Protein AF-A0A0D8Y4H5-F1 (afdb_monomer_lite)

InterPro domains:
  IPR002110 Ankyrin repeat [PF12796] (68-155)
  IPR002110 Ankyrin repeat [PS50088] (91-123)
  IPR002110 Ankyrin repeat [PS50088] (124-156)
  IPR002110 Ankyrin repeat [SM00248] (19-50)
  IPR002110 Ankyrin repeat [SM00248] (91-120)
  IPR002110 Ankyrin repeat [SM00248] (124-153)
  IPR036770 Ankyrin repeat-containing domain superfamily [G3DSA:1.25.40.20] (1-187)
  IPR036770 Ankyrin repeat-containing domain superfamily [SSF48403] (2-185)

Radius of gyration: 18.76 Å; chains: 1; bounding box: 52×40×57 Å

Structure (mmCIF, N/CA/C/O backbone):
data_AF-A0A0D8Y4H5-F1
#
_entry.id   AF-A0A0D8Y4H5-F1
#
loop_
_atom_site.group_PDB
_atom_site.id
_atom_site.type_symbol
_atom_site.label_atom_id
_atom_site.label_alt_id
_atom_site.label_comp_id
_atom_site.label_asym_id
_atom_site.label_entity_id
_atom_site.label_seq_id
_atom_site.pdbx_PDB_ins_code
_atom_site.Cartn_x
_atom_site.Cartn_y
_atom_site.Cartn_z
_atom_site.occupancy
_atom_site.B_iso_or_equiv
_atom_site.auth_seq_id
_atom_site.auth_comp_id
_atom_site.auth_asym_id
_atom_site.auth_atom_id
_atom_site.pdbx_PDB_model_num
ATOM 1 N N . MET A 1 1 ? -9.777 21.792 13.303 1.00 69.50 1 MET A N 1
ATOM 2 C CA . MET A 1 1 ? -11.097 21.178 13.030 1.00 69.50 1 MET A CA 1
ATOM 3 C C . MET A 1 1 ? -11.065 19.655 13.179 1.00 69.50 1 MET A C 1
ATOM 5 O O . MET A 1 1 ? -11.769 19.157 14.041 1.00 69.50 1 MET A O 1
ATOM 9 N N . LEU A 1 2 ? -10.203 18.920 12.460 1.00 69.69 2 LEU A N 1
ATOM 10 C CA . LEU A 1 2 ? -10.127 17.446 12.547 1.00 69.69 2 LEU A CA 1
ATOM 11 C C . LEU A 1 2 ? -9.892 16.907 13.976 1.00 69.69 2 LEU A C 1
ATOM 13 O O . LEU A 1 2 ? -10.641 16.055 14.435 1.00 69.69 2 LEU A O 1
ATOM 17 N N . LYS A 1 3 ? -8.933 17.475 14.727 1.00 71.12 3 LYS A N 1
ATOM 18 C CA . LYS A 1 3 ? -8.697 17.126 16.148 1.00 71.12 3 LYS A CA 1
ATOM 19 C C . LYS A 1 3 ? -9.937 17.322 17.037 1.00 71.12 3 LYS A C 1
ATOM 21 O O . LYS A 1 3 ? -10.149 16.545 17.956 1.00 71.12 3 LYS A O 1
ATOM 26 N N . LEU A 1 4 ? -10.753 18.346 16.764 1.00 70.31 4 LEU A N 1
ATOM 27 C CA . LEU A 1 4 ? -11.983 18.607 17.523 1.00 70.31 4 LEU A CA 1
ATOM 28 C C . LEU A 1 4 ? -13.043 17.540 17.232 1.00 70.31 4 LEU A C 1
ATOM 30 O O . LEU A 1 4 ? -13.628 17.017 18.170 1.00 70.31 4 LEU A O 1
ATOM 34 N N . LEU A 1 5 ? -13.230 17.163 15.962 1.00 71.75 5 LEU A N 1
ATOM 35 C CA . LEU A 1 5 ? -14.184 16.116 15.570 1.00 71.75 5 LEU A CA 1
ATOM 36 C C . LEU A 1 5 ? -13.845 14.759 16.206 1.00 71.75 5 LEU A C 1
ATOM 38 O O . LEU A 1 5 ? -14.739 14.052 16.668 1.00 71.75 5 LEU A O 1
ATOM 42 N N . ILE A 1 6 ? -12.550 14.435 16.286 1.00 70.12 6 ILE A N 1
ATOM 43 C CA . ILE A 1 6 ? -12.051 13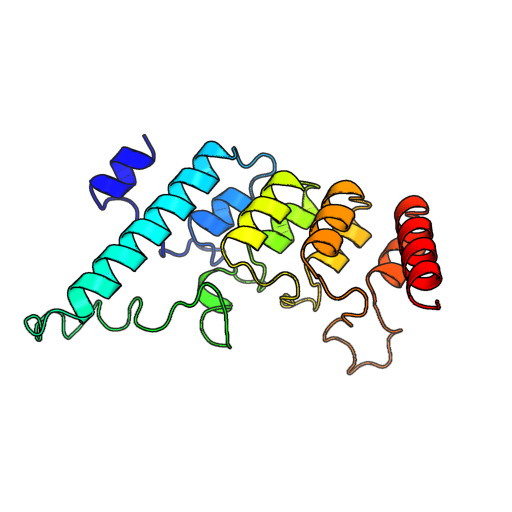.228 16.959 1.00 70.12 6 ILE A CA 1
ATOM 44 C C . ILE A 1 6 ? -12.304 13.310 18.471 1.00 70.12 6 ILE A C 1
ATOM 46 O O . ILE A 1 6 ? -12.871 12.389 19.053 1.00 70.12 6 ILE A O 1
ATOM 50 N N . ASN A 1 7 ? -11.939 14.428 19.108 1.00 70.50 7 ASN A N 1
ATOM 51 C CA . ASN A 1 7 ? -12.080 14.601 20.558 1.00 70.50 7 ASN A CA 1
ATOM 52 C C . ASN A 1 7 ? -13.542 14.621 21.027 1.00 70.50 7 ASN A C 1
ATOM 54 O O . ASN A 1 7 ? -13.838 14.159 22.126 1.00 70.50 7 ASN A O 1
ATOM 58 N N . CYS A 1 8 ? -14.455 15.138 20.204 1.00 70.44 8 CYS A N 1
ATOM 59 C CA . CYS A 1 8 ? -15.889 15.156 20.491 1.00 70.44 8 CYS A CA 1
ATOM 60 C C . CYS A 1 8 ? -16.587 13.822 20.167 1.00 70.44 8 CYS A C 1
ATOM 62 O O . CYS A 1 8 ? -17.795 13.722 20.363 1.00 70.44 8 CYS A O 1
ATOM 64 N N . GLY A 1 9 ? -15.863 12.815 19.656 1.00 65.00 9 GLY A N 1
ATOM 65 C CA . GLY A 1 9 ? -16.427 11.515 19.273 1.00 65.00 9 GLY A CA 1
ATOM 66 C C . GLY A 1 9 ? -17.377 11.572 18.072 1.00 65.00 9 GLY A C 1
ATOM 67 O O . GLY A 1 9 ? -18.132 10.633 17.851 1.00 65.00 9 GLY A O 1
ATOM 68 N N . GLN A 1 10 ? -17.357 12.671 17.312 1.00 68.50 10 GLN A N 1
ATOM 69 C CA . GLN A 1 10 ? -18.221 12.891 16.148 1.00 68.50 10 GLN A CA 1
ATOM 70 C C . GLN A 1 10 ? -17.660 12.273 14.863 1.00 68.50 10 GLN A C 1
ATOM 72 O O . GLN A 1 10 ? -18.372 12.190 13.869 1.00 68.50 10 GLN A O 1
ATOM 77 N N . LEU A 1 11 ? -16.388 11.868 14.874 1.00 68.19 11 LEU A N 1
ATOM 78 C CA . LEU A 1 11 ? -15.751 11.145 13.782 1.00 68.19 11 LEU A CA 1
ATOM 79 C C . LEU A 1 11 ? -15.353 9.751 14.263 1.00 68.19 11 LEU A C 1
ATOM 81 O O . LEU A 1 11 ? -14.425 9.614 15.065 1.00 68.19 11 LEU A O 1
ATOM 85 N N . ASP A 1 12 ? -16.018 8.724 13.741 1.00 71.31 12 ASP A N 1
ATOM 86 C CA . ASP A 1 12 ? -15.561 7.352 13.910 1.00 71.31 12 ASP A CA 1
ATOM 87 C C . ASP A 1 12 ? -14.401 7.080 12.938 1.00 71.31 12 ASP A C 1
ATOM 89 O O . ASP A 1 12 ? -14.559 7.031 11.718 1.00 71.31 12 ASP A O 1
ATOM 93 N N . LEU A 1 13 ? -13.201 6.907 13.500 1.00 71.25 13 LEU A N 1
ATOM 94 C CA . LEU A 1 13 ? -11.965 6.645 12.754 1.00 71.25 13 LEU A CA 1
ATOM 95 C C . LEU A 1 13 ? -11.978 5.306 12.002 1.00 71.25 13 LEU A C 1
ATOM 97 O O . LEU A 1 13 ? -11.088 5.059 11.185 1.00 71.25 13 LEU A O 1
ATOM 101 N N . PHE A 1 14 ? -12.966 4.453 12.272 1.00 72.88 14 PHE A N 1
ATOM 102 C CA . PHE A 1 14 ? -13.120 3.135 11.673 1.00 72.88 14 PHE A CA 1
ATOM 103 C C . PHE A 1 14 ? -14.423 2.983 10.894 1.00 72.88 14 PHE A C 1
ATOM 105 O O . PHE A 1 14 ? -14.669 1.893 10.376 1.00 72.88 14 PHE A O 1
ATOM 112 N N . GLU A 1 15 ? -15.218 4.040 10.738 1.00 74.38 15 GLU A N 1
ATOM 113 C CA . GLU A 1 15 ? -16.367 4.011 9.837 1.00 74.38 15 GLU A CA 1
ATOM 114 C C . GLU A 1 15 ? -15.905 3.788 8.390 1.00 74.38 15 GLU A C 1
ATOM 116 O O . GLU A 1 15 ? -14.769 4.097 8.016 1.00 74.38 15 GLU A O 1
ATOM 121 N N . ARG A 1 16 ? -16.764 3.180 7.572 1.00 76.81 16 ARG A N 1
ATOM 122 C CA . ARG A 1 16 ? -16.503 2.922 6.154 1.00 76.81 16 ARG A CA 1
ATOM 123 C C . ARG A 1 16 ? -17.482 3.727 5.324 1.00 76.81 16 ARG A C 1
ATOM 125 O O . ARG A 1 16 ? -18.688 3.620 5.516 1.00 76.81 16 ARG A O 1
ATOM 132 N N . ASN A 1 17 ? -16.967 4.501 4.375 1.00 81.44 17 ASN A N 1
ATOM 133 C CA . ASN A 1 17 ? -17.819 5.115 3.361 1.00 81.44 17 ASN A CA 1
ATOM 134 C C . ASN A 1 17 ? -18.307 4.063 2.336 1.00 81.44 17 ASN A C 1
ATOM 136 O O . ASN A 1 17 ? -17.941 2.888 2.400 1.00 81.44 17 ASN A O 1
ATOM 140 N N . ALA A 1 18 ? -19.087 4.492 1.339 1.00 84.88 18 ALA A N 1
ATOM 141 C CA . ALA A 1 18 ? -19.629 3.608 0.299 1.00 84.88 18 ALA A CA 1
ATOM 142 C C . ALA A 1 18 ? -18.566 2.848 -0.525 1.00 84.88 18 ALA A C 1
ATOM 144 O O . ALA A 1 18 ? -18.879 1.821 -1.117 1.00 84.88 18 ALA A O 1
ATOM 145 N N . SER A 1 19 ? -17.314 3.322 -0.565 1.00 79.69 19 SER A N 1
ATOM 146 C CA . SER A 1 19 ? -16.200 2.633 -1.231 1.00 79.69 19 SER A CA 1
ATOM 147 C C . SER A 1 19 ? -15.386 1.739 -0.289 1.00 79.69 19 SER A C 1
ATOM 149 O O . SER A 1 19 ? -14.334 1.229 -0.684 1.00 79.69 19 SER A O 1
ATOM 151 N N . GLY A 1 20 ? -15.853 1.530 0.944 1.00 78.50 20 GLY A N 1
ATOM 152 C CA . GLY A 1 20 ? -15.173 0.716 1.946 1.00 78.50 20 GLY A CA 1
ATOM 153 C C . GLY A 1 20 ? -13.963 1.412 2.566 1.00 78.50 20 GLY A C 1
ATOM 154 O O . GLY A 1 20 ? -13.092 0.743 3.098 1.00 78.50 20 GLY A O 1
ATOM 155 N N . GLN A 1 21 ? -13.855 2.738 2.495 1.00 80.00 21 GLN A N 1
ATOM 156 C CA . GLN A 1 21 ? -12.675 3.456 2.985 1.00 80.00 21 GLN A CA 1
ATOM 157 C C . GLN A 1 21 ? -12.876 3.914 4.420 1.00 80.00 21 GLN A C 1
ATOM 159 O O . GLN A 1 21 ? -13.882 4.554 4.728 1.00 80.00 21 GLN A O 1
ATOM 164 N N . SER A 1 22 ? -11.886 3.645 5.273 1.00 81.44 22 SER A N 1
ATOM 165 C CA . SER A 1 22 ? -11.741 4.366 6.537 1.00 81.44 22 SER A CA 1
ATOM 166 C C . SER A 1 22 ? -11.364 5.831 6.281 1.00 81.44 22 SER A C 1
ATOM 168 O O . SER A 1 22 ? -10.799 6.134 5.223 1.00 81.44 22 SER A O 1
ATOM 170 N N . PRO A 1 23 ? -11.588 6.751 7.237 1.00 81.81 23 PRO A N 1
ATOM 171 C CA . PRO A 1 23 ? -11.097 8.126 7.144 1.00 81.81 23 PRO A CA 1
ATOM 172 C C . PRO A 1 23 ? -9.603 8.223 6.800 1.00 81.81 23 PRO A C 1
ATOM 174 O O . PRO A 1 23 ? -9.203 9.106 6.043 1.00 81.81 23 PRO A O 1
ATOM 177 N N . LEU A 1 24 ? -8.781 7.290 7.298 1.00 83.00 24 LEU A N 1
ATOM 178 C CA . LEU A 1 24 ? -7.349 7.236 6.998 1.00 83.00 24 LEU A CA 1
ATOM 179 C C . LEU A 1 24 ? -7.074 6.843 5.538 1.00 83.00 24 LEU A C 1
ATOM 181 O O . LEU A 1 24 ? -6.294 7.513 4.863 1.00 83.00 24 LEU A O 1
ATOM 185 N N . VAL A 1 25 ? -7.730 5.792 5.034 1.00 82.25 25 VAL A N 1
ATOM 186 C CA . VAL A 1 25 ? -7.585 5.350 3.633 1.00 82.25 25 VAL A CA 1
ATOM 187 C C . VAL A 1 25 ? -8.126 6.406 2.676 1.00 82.25 25 VAL A C 1
ATOM 189 O O . VAL A 1 25 ? -7.507 6.699 1.656 1.00 82.25 25 VAL A O 1
ATOM 192 N N . PHE A 1 26 ? -9.252 7.026 3.026 1.00 84.38 26 PHE A N 1
ATOM 193 C CA . PHE A 1 26 ? -9.823 8.126 2.263 1.00 84.38 26 PHE A CA 1
ATOM 194 C C . PHE A 1 26 ? -8.842 9.298 2.164 1.00 84.38 26 PHE A C 1
ATOM 196 O O . PHE A 1 26 ? -8.618 9.800 1.064 1.00 84.38 26 PHE A O 1
ATOM 203 N N . ALA A 1 27 ? -8.212 9.689 3.279 1.00 84.31 27 ALA A N 1
ATOM 204 C CA . ALA A 1 27 ? -7.200 10.741 3.288 1.00 84.31 27 ALA A CA 1
ATOM 205 C C . ALA A 1 27 ? -5.993 10.378 2.410 1.00 84.31 27 ALA A C 1
ATOM 207 O O . ALA A 1 27 ? -5.583 11.196 1.590 1.00 84.31 27 ALA A O 1
ATOM 208 N N . ALA A 1 28 ? -5.470 9.151 2.522 1.00 82.69 28 ALA A N 1
ATOM 209 C CA . ALA A 1 28 ? -4.342 8.681 1.714 1.00 82.69 28 ALA A CA 1
ATOM 210 C C . ALA A 1 28 ? -4.658 8.616 0.208 1.00 82.69 28 ALA A C 1
ATOM 212 O O . ALA A 1 28 ? -3.765 8.806 -0.612 1.00 82.69 28 ALA A O 1
ATOM 213 N N . ARG A 1 29 ? -5.922 8.374 -0.166 1.00 82.25 29 ARG A N 1
ATOM 214 C CA . ARG A 1 29 ? -6.368 8.329 -1.565 1.00 82.25 29 ARG A CA 1
ATOM 215 C C . ARG A 1 29 ? -6.460 9.702 -2.231 1.00 82.25 29 ARG A C 1
ATOM 217 O O . ARG A 1 29 ? -6.480 9.775 -3.460 1.00 82.25 29 ARG A O 1
ATOM 224 N N . MET A 1 30 ? -6.601 10.786 -1.477 1.00 80.31 30 MET A N 1
ATOM 225 C CA . MET A 1 30 ? -6.665 12.115 -2.085 1.00 80.31 30 MET A CA 1
ATOM 226 C C . MET A 1 30 ? -5.305 12.448 -2.703 1.00 80.31 30 MET A C 1
ATOM 228 O O . MET A 1 30 ? -4.291 12.216 -2.071 1.00 80.31 30 MET A O 1
ATOM 232 N N . SER A 1 31 ? -5.261 12.991 -3.925 1.00 64.31 31 SER A N 1
ATOM 233 C CA . SER A 1 31 ? -4.007 13.222 -4.676 1.00 64.31 31 SER A CA 1
ATOM 234 C C . SER A 1 31 ? -2.967 14.090 -3.943 1.00 64.31 31 SER A C 1
ATOM 236 O O . SER A 1 31 ? -1.792 14.070 -4.296 1.00 64.31 31 SER A O 1
ATOM 238 N N . HIS A 1 32 ? -3.390 14.850 -2.928 1.00 63.47 32 HIS A N 1
ATOM 239 C CA . HIS A 1 32 ? -2.527 15.638 -2.051 1.00 63.47 32 HIS A CA 1
ATOM 240 C C . HIS A 1 32 ? -2.914 15.403 -0.586 1.00 63.47 32 HIS A C 1
ATOM 242 O O . HIS A 1 32 ? -3.559 16.263 0.025 1.00 63.47 32 HIS A O 1
ATOM 248 N N . PRO A 1 33 ? -2.576 14.248 0.012 1.00 62.19 33 PRO A N 1
ATOM 249 C CA . PRO A 1 33 ? -2.804 14.045 1.429 1.00 62.19 33 PRO A CA 1
ATOM 250 C C . PRO A 1 33 ? -1.860 14.989 2.166 1.00 62.19 33 PRO A C 1
ATOM 252 O O . PRO A 1 33 ? -0.646 14.791 2.166 1.00 62.19 33 PRO A O 1
ATOM 255 N N . GLY A 1 34 ? -2.394 16.035 2.791 1.00 68.38 34 GLY A N 1
ATOM 256 C CA . GLY A 1 34 ? -1.598 16.818 3.726 1.00 68.38 34 GLY A CA 1
ATOM 257 C C . GLY A 1 34 ? -1.080 15.880 4.815 1.00 68.38 34 GLY A C 1
ATOM 258 O O . GLY A 1 34 ? -1.881 15.251 5.513 1.00 68.38 34 GLY A O 1
ATOM 259 N N . LEU A 1 35 ? 0.246 15.787 4.972 1.00 71.06 35 LEU A N 1
ATOM 260 C CA . LEU A 1 35 ? 0.885 14.971 6.012 1.00 71.06 35 LEU A CA 1
ATOM 261 C C . LEU A 1 35 ? 0.317 15.298 7.404 1.00 71.06 35 LEU A C 1
ATOM 263 O O . LEU A 1 35 ? 0.207 14.424 8.259 1.00 71.06 35 LEU A O 1
ATOM 267 N N . GLU A 1 36 ? -0.120 16.539 7.621 1.00 76.12 36 GLU A N 1
ATOM 268 C CA . GLU A 1 36 ? -0.797 16.965 8.845 1.00 76.12 36 GLU A CA 1
ATOM 269 C C . GLU A 1 36 ? -2.116 16.209 9.089 1.00 76.12 36 GLU A C 1
ATOM 271 O O . GLU A 1 36 ? -2.336 15.689 10.180 1.00 76.12 36 GLU A O 1
ATOM 276 N N . CYS A 1 37 ? -2.985 16.071 8.083 1.00 77.75 37 CYS A N 1
ATOM 277 C CA . CYS A 1 37 ? -4.233 15.315 8.229 1.00 77.75 37 CYS A CA 1
ATOM 278 C C . CYS A 1 37 ? -3.959 13.832 8.497 1.00 77.75 37 CYS A C 1
ATOM 280 O O . CYS A 1 37 ? -4.561 13.246 9.397 1.00 77.75 37 CYS A O 1
ATOM 282 N N . VAL A 1 38 ? -3.024 13.247 7.748 1.00 79.69 38 VAL A N 1
ATOM 283 C CA . VAL A 1 38 ? -2.626 11.842 7.894 1.00 79.69 38 VAL A CA 1
ATOM 284 C C . VAL A 1 38 ? -2.039 11.577 9.281 1.00 79.69 38 VAL A C 1
ATOM 286 O O . VAL A 1 38 ? -2.473 10.653 9.965 1.00 79.69 38 VAL A O 1
ATOM 289 N N . SER A 1 39 ? -1.105 12.415 9.730 1.00 76.12 39 SER A N 1
ATOM 290 C CA . SER A 1 39 ? -0.446 12.261 11.031 1.00 76.12 39 SER A CA 1
ATOM 291 C C . SER A 1 39 ? -1.401 12.462 12.203 1.00 76.12 39 SER A C 1
ATOM 293 O O . SER A 1 39 ? -1.299 11.744 13.194 1.00 76.12 39 SER A O 1
ATOM 295 N N . ILE A 1 40 ? -2.379 13.369 12.094 1.00 79.06 40 ILE A N 1
ATOM 296 C CA . ILE A 1 40 ? -3.433 13.515 13.107 1.00 79.06 40 ILE A CA 1
ATOM 297 C C . ILE A 1 40 ? -4.267 12.235 13.209 1.00 79.06 40 ILE A C 1
ATOM 299 O O . ILE A 1 40 ? -4.560 11.796 14.322 1.00 79.06 40 ILE A O 1
ATOM 303 N N . LEU A 1 41 ? -4.649 11.637 12.076 1.00 77.38 41 LEU A N 1
ATOM 304 C CA . LEU A 1 41 ? -5.437 10.403 12.060 1.00 77.38 41 LEU A CA 1
ATOM 305 C C . LEU A 1 41 ? -4.640 9.234 12.645 1.00 77.38 41 LEU A C 1
ATOM 307 O O . LEU A 1 41 ? -5.149 8.549 13.528 1.00 77.38 41 LEU A O 1
ATOM 311 N N . VAL A 1 42 ? -3.382 9.059 12.233 1.00 76.88 42 VAL A N 1
ATOM 312 C CA . VAL A 1 42 ? -2.500 8.009 12.766 1.00 76.88 42 VAL A CA 1
ATOM 313 C C . VAL A 1 42 ? -2.247 8.198 14.264 1.00 76.88 42 VAL A C 1
ATOM 315 O O . VAL A 1 42 ? -2.482 7.272 15.035 1.00 76.88 42 VAL A O 1
ATOM 318 N N . ALA A 1 43 ? -1.890 9.405 14.712 1.00 76.88 43 ALA A N 1
ATOM 319 C CA . ALA A 1 43 ? -1.675 9.685 16.133 1.00 76.88 43 ALA A CA 1
ATOM 320 C C . ALA A 1 43 ? -2.939 9.447 16.976 1.00 76.88 43 ALA A C 1
ATOM 322 O O . ALA A 1 43 ? -2.858 8.975 18.110 1.00 76.88 43 ALA A O 1
ATOM 323 N N . SER A 1 44 ? -4.118 9.751 16.427 1.00 75.31 44 SER A N 1
ATOM 324 C CA . SER A 1 44 ? -5.393 9.500 17.106 1.00 75.31 44 SER A CA 1
ATOM 325 C C . SER A 1 44 ? -5.706 8.005 17.189 1.00 75.31 44 SER A C 1
ATOM 327 O O . SER A 1 44 ? -6.152 7.531 18.234 1.00 75.31 44 SER A O 1
ATOM 329 N N . ILE A 1 45 ? -5.422 7.248 16.124 1.00 74.06 45 ILE A N 1
ATOM 330 C CA . ILE A 1 45 ? -5.523 5.784 16.122 1.00 74.06 45 ILE A CA 1
ATOM 331 C C . ILE A 1 45 ? -4.584 5.197 17.188 1.00 74.06 45 ILE A C 1
ATOM 333 O O . ILE A 1 45 ? -5.027 4.395 18.011 1.00 74.06 45 ILE A O 1
ATOM 337 N N . ASP A 1 46 ? -3.331 5.650 17.257 1.00 72.00 46 ASP A N 1
ATOM 338 C CA . ASP A 1 46 ? -2.359 5.198 18.261 1.00 72.00 46 ASP A CA 1
ATOM 339 C C . ASP A 1 46 ? -2.751 5.564 19.697 1.00 72.00 46 ASP A C 1
ATOM 341 O O . ASP A 1 46 ? -2.593 4.750 20.612 1.00 72.00 46 ASP A O 1
ATOM 345 N N . ALA A 1 47 ? -3.331 6.746 19.918 1.00 73.88 47 ALA A N 1
ATOM 346 C CA . ALA A 1 47 ? -3.844 7.142 21.228 1.00 73.88 47 ALA A CA 1
ATOM 347 C C . ALA A 1 47 ? -4.993 6.229 21.693 1.00 73.88 47 ALA A C 1
ATOM 349 O O . ALA A 1 47 ? -5.017 5.800 22.851 1.00 73.88 47 ALA A O 1
ATOM 350 N N . ILE A 1 48 ? -5.915 5.875 20.787 1.00 67.69 48 ILE A N 1
ATOM 351 C CA . ILE A 1 48 ? -6.988 4.911 21.072 1.00 67.69 48 ILE A CA 1
ATOM 352 C C . ILE A 1 48 ? -6.398 3.529 21.380 1.00 67.69 48 ILE A C 1
ATOM 354 O O . ILE A 1 48 ? -6.866 2.874 22.314 1.00 67.69 48 ILE A O 1
ATOM 358 N N . ARG A 1 49 ? -5.359 3.096 20.648 1.00 65.69 49 ARG A N 1
ATOM 359 C CA . ARG A 1 49 ? -4.652 1.826 20.906 1.00 65.69 49 ARG A CA 1
ATOM 360 C C . ARG A 1 49 ? -4.044 1.801 22.305 1.00 65.69 49 ARG A C 1
ATOM 362 O O . ARG A 1 49 ? -4.292 0.854 23.050 1.00 65.69 49 ARG A O 1
ATOM 369 N N . LYS A 1 50 ? -3.287 2.841 22.675 1.00 63.56 50 LYS A N 1
ATOM 370 C CA . LYS A 1 50 ? -2.616 2.931 23.980 1.00 63.56 50 LYS A CA 1
ATOM 371 C C . LYS A 1 50 ? -3.625 2.882 25.125 1.00 63.56 50 LYS A C 1
ATOM 373 O O . LYS A 1 50 ? -3.518 2.010 25.980 1.00 63.56 50 LYS A O 1
ATOM 378 N N . ARG A 1 51 ? -4.663 3.726 25.067 1.00 64.50 51 ARG A N 1
ATOM 379 C CA . ARG A 1 51 ? -5.722 3.761 26.086 1.00 64.50 51 ARG A CA 1
ATOM 380 C C . ARG A 1 51 ? -6.398 2.400 26.263 1.00 64.50 51 ARG A C 1
ATOM 382 O O . ARG A 1 51 ? -6.630 1.976 27.384 1.00 64.50 51 ARG A O 1
ATOM 389 N N . ARG A 1 52 ? -6.703 1.698 25.167 1.00 58.88 52 ARG A N 1
ATOM 390 C CA . ARG A 1 52 ? -7.366 0.385 25.239 1.00 58.88 52 ARG A CA 1
ATOM 391 C C . ARG A 1 52 ? -6.461 -0.720 25.782 1.00 58.88 52 ARG A C 1
ATOM 393 O O . ARG A 1 52 ? -6.971 -1.603 26.463 1.00 58.88 52 ARG A O 1
ATOM 400 N N . ARG A 1 53 ? -5.154 -0.682 25.493 1.00 54.34 53 ARG A N 1
ATOM 401 C CA . ARG A 1 53 ? -4.174 -1.599 26.099 1.00 54.34 53 ARG A CA 1
ATOM 402 C C . ARG A 1 53 ? -4.134 -1.396 27.616 1.00 54.34 53 ARG A C 1
ATOM 404 O O . ARG A 1 53 ? -4.244 -2.382 28.339 1.00 54.34 53 ARG A O 1
ATOM 411 N N . ASP A 1 54 ? -4.066 -0.143 28.063 1.00 55.19 54 ASP A N 1
ATOM 412 C CA . ASP A 1 54 ? -4.070 0.219 29.486 1.00 55.19 54 ASP A CA 1
ATOM 413 C C . ASP A 1 54 ? -5.385 -0.221 30.169 1.00 55.19 54 ASP A C 1
ATOM 415 O O . ASP A 1 54 ? -5.348 -0.874 31.210 1.00 55.19 54 ASP A O 1
ATOM 419 N N . ASP A 1 55 ? -6.541 0.024 29.533 1.00 57.28 55 ASP A N 1
ATOM 420 C CA . ASP A 1 55 ? -7.860 -0.400 30.034 1.00 57.28 55 ASP A CA 1
ATOM 421 C C . ASP A 1 55 ? -7.979 -1.939 30.130 1.00 57.28 55 ASP A C 1
ATOM 423 O O . ASP A 1 55 ? -8.574 -2.447 31.078 1.00 57.28 55 ASP A O 1
ATOM 427 N N . SER A 1 56 ? -7.415 -2.693 29.172 1.00 53.91 56 SER A N 1
ATOM 428 C CA . SER A 1 56 ? -7.465 -4.170 29.151 1.00 53.91 56 SER A CA 1
ATOM 429 C C . SER A 1 56 ? -6.639 -4.839 30.249 1.00 53.91 56 SER A C 1
ATOM 431 O O . SER A 1 56 ? -6.918 -5.979 30.607 1.00 53.91 56 SER A O 1
ATOM 433 N N . LEU A 1 57 ? -5.641 -4.125 30.775 1.00 52.94 57 LEU A N 1
ATOM 434 C CA . LEU A 1 57 ? -4.821 -4.544 31.910 1.00 52.94 57 LEU A CA 1
ATOM 435 C C . LEU A 1 57 ? -5.473 -4.181 33.257 1.00 52.94 57 LEU A C 1
ATOM 437 O O . LEU A 1 57 ? -4.985 -4.609 34.299 1.00 52.94 57 LEU A O 1
ATOM 441 N N . SER A 1 58 ? -6.561 -3.399 33.253 1.00 49.34 58 SER A N 1
ATOM 442 C CA . SER A 1 58 ? -7.343 -3.073 34.447 1.00 49.34 58 SER A CA 1
ATOM 443 C C . SER A 1 58 ? -8.584 -3.977 34.537 1.00 49.34 58 SER A C 1
ATOM 445 O O . SER A 1 58 ? -9.492 -3.900 33.709 1.00 49.34 58 SER A O 1
ATOM 447 N N . ASP A 1 59 ? -8.633 -4.852 35.544 1.00 46.50 59 ASP A N 1
ATOM 448 C CA . ASP A 1 59 ? -9.622 -5.936 35.732 1.00 46.50 59 ASP A CA 1
ATOM 449 C C . ASP A 1 59 ? -11.086 -5.488 36.028 1.00 46.50 59 ASP A C 1
ATOM 451 O O . ASP A 1 59 ? -11.810 -6.149 36.776 1.00 46.50 59 ASP A O 1
ATOM 455 N N . HIS A 1 60 ? -11.584 -4.364 35.486 1.00 46.38 60 HIS A N 1
ATOM 456 C CA . HIS A 1 60 ? -12.840 -3.752 35.965 1.00 46.38 60 HIS A CA 1
ATOM 457 C C . HIS A 1 60 ? -13.915 -3.335 34.952 1.00 46.38 60 HIS A C 1
ATOM 459 O O . HIS A 1 60 ? -14.819 -2.584 35.310 1.00 46.38 60 HIS A O 1
ATOM 465 N N . PHE A 1 61 ? -13.944 -3.881 33.730 1.00 48.28 61 PHE A N 1
ATOM 466 C CA . PHE A 1 61 ? -15.094 -3.646 32.835 1.00 48.28 61 PHE A CA 1
ATOM 467 C C . PHE A 1 61 ? -15.593 -4.896 32.098 1.00 48.28 61 PHE A C 1
ATOM 469 O O . PHE A 1 61 ? -15.274 -5.136 30.929 1.00 48.28 61 PHE A O 1
ATOM 476 N N . SER A 1 62 ? -16.497 -5.648 32.732 1.00 46.62 62 SER A N 1
ATOM 477 C CA . SER A 1 62 ? -17.320 -6.685 32.087 1.00 46.62 62 SER A CA 1
ATOM 478 C C . SER A 1 62 ? -18.453 -6.112 31.210 1.00 46.62 62 SER A C 1
ATOM 480 O O . SER A 1 62 ? -18.760 -6.718 30.186 1.00 46.62 62 SER A O 1
ATOM 482 N N . ASP A 1 63 ? -18.929 -4.878 31.416 1.00 46.06 63 ASP A N 1
ATOM 483 C CA . ASP A 1 63 ? -20.208 -4.415 30.826 1.00 46.06 63 ASP A CA 1
ATOM 484 C C . ASP A 1 63 ? -20.158 -3.396 29.669 1.00 46.06 63 ASP A C 1
ATOM 486 O O . ASP A 1 63 ? -21.023 -2.544 29.508 1.00 46.06 63 ASP A O 1
ATOM 490 N N . ILE A 1 64 ? -19.221 -3.564 28.732 1.00 46.97 64 ILE A N 1
ATOM 491 C CA . ILE A 1 64 ? -19.373 -3.028 27.350 1.00 46.97 64 ILE A CA 1
ATOM 492 C C . ILE A 1 64 ? -19.633 -4.189 26.372 1.00 46.97 64 ILE A C 1
ATOM 494 O O . ILE A 1 64 ? -19.197 -4.214 25.222 1.00 46.97 64 ILE A O 1
ATOM 498 N N . GLY A 1 65 ? -20.289 -5.217 26.909 1.00 44.75 65 GLY A N 1
ATOM 499 C CA . GLY A 1 65 ? -20.374 -6.591 26.426 1.00 44.75 65 GLY A CA 1
ATOM 500 C C . GLY A 1 65 ? -21.165 -6.846 25.154 1.00 44.75 65 GLY A C 1
ATOM 501 O O . GLY A 1 65 ? -21.288 -8.014 24.814 1.00 44.75 65 GLY A O 1
ATOM 502 N N . LYS A 1 66 ? -21.718 -5.840 24.460 1.00 46.97 66 LYS A N 1
ATOM 503 C CA . LYS A 1 66 ? -22.585 -6.136 23.301 1.00 46.97 66 LYS A CA 1
ATOM 504 C C . LYS A 1 66 ? -22.427 -5.303 22.027 1.00 46.97 66 LYS A C 1
ATOM 506 O O . LYS A 1 66 ? -23.046 -5.683 21.052 1.00 46.97 66 LYS A O 1
ATOM 511 N N . ASN A 1 67 ? -21.635 -4.222 21.976 1.00 48.16 67 ASN A N 1
ATOM 512 C CA . ASN A 1 67 ? -21.493 -3.465 20.708 1.00 48.16 67 ASN A CA 1
ATOM 513 C C . ASN A 1 67 ? -20.133 -2.768 20.477 1.00 48.16 67 ASN A C 1
ATOM 515 O O . ASN A 1 67 ? -20.008 -1.956 19.571 1.00 48.16 67 ASN A O 1
ATOM 519 N N . ARG A 1 68 ? -19.095 -3.050 21.287 1.00 41.53 68 ARG A N 1
ATOM 520 C CA . ARG A 1 68 ? -17.750 -2.427 21.156 1.00 41.53 68 ARG A CA 1
ATOM 521 C C . ARG A 1 68 ? -16.561 -3.345 21.461 1.00 41.53 68 ARG A C 1
ATOM 523 O O . ARG A 1 68 ? -15.414 -2.997 21.186 1.00 41.53 68 ARG A O 1
ATOM 530 N N . LYS A 1 69 ? -16.807 -4.516 22.042 1.00 39.47 69 LYS A N 1
ATOM 531 C CA . LYS A 1 69 ? -15.763 -5.494 22.381 1.00 39.47 69 LYS A CA 1
ATOM 532 C C . LYS A 1 69 ? -15.389 -6.396 21.190 1.00 39.47 69 LYS A C 1
ATOM 534 O O . LYS A 1 69 ? -14.275 -6.907 21.185 1.00 39.47 69 LYS A O 1
ATOM 539 N N . ASP A 1 70 ? -16.246 -6.431 20.166 1.00 49.50 70 ASP A N 1
ATOM 540 C CA . ASP A 1 70 ? -16.016 -6.878 18.779 1.00 49.50 70 ASP A CA 1
ATOM 541 C C . ASP A 1 70 ? -15.279 -5.840 17.912 1.00 49.50 70 ASP A C 1
ATOM 543 O O . ASP A 1 70 ? -14.772 -6.149 16.843 1.00 49.50 70 ASP A O 1
ATOM 547 N N . LEU A 1 71 ? -15.190 -4.585 18.361 1.00 43.88 71 LEU A N 1
ATOM 548 C CA . LEU A 1 71 ? -14.801 -3.474 17.488 1.00 43.88 71 LEU A CA 1
ATOM 549 C C . LEU A 1 71 ? -13.289 -3.278 17.313 1.00 43.88 71 LEU A C 1
ATOM 551 O O . LEU A 1 71 ? -12.914 -2.453 16.498 1.00 43.88 71 LEU A O 1
ATOM 555 N N . LEU A 1 72 ? -12.408 -3.925 18.088 1.00 38.19 72 LEU A N 1
ATOM 556 C CA . LEU A 1 72 ? -10.961 -3.602 18.066 1.00 38.19 72 LEU A CA 1
ATOM 557 C C . LEU A 1 72 ? -10.054 -4.625 18.763 1.00 38.19 72 LEU A C 1
ATOM 559 O O . LEU A 1 72 ? -8.898 -4.327 19.050 1.00 38.19 72 LEU A O 1
ATOM 563 N N . LYS A 1 73 ? -10.562 -5.823 19.067 1.00 41.06 73 LYS A N 1
ATOM 564 C CA . LYS A 1 73 ? -9.845 -6.816 19.878 1.00 41.06 73 LYS A CA 1
ATOM 565 C C . LYS A 1 73 ? -8.637 -7.472 19.212 1.00 41.06 73 LYS A C 1
ATOM 567 O O . LYS A 1 73 ? -8.007 -8.278 19.879 1.00 41.06 73 LYS A O 1
ATOM 572 N N . LEU A 1 74 ? -8.283 -7.144 17.971 1.00 39.38 74 LEU A N 1
ATOM 573 C CA . LEU A 1 74 ? -7.108 -7.754 17.342 1.00 39.38 74 LEU A CA 1
ATOM 574 C C . LEU A 1 74 ? -6.204 -6.790 16.572 1.00 39.38 74 LEU A C 1
ATOM 576 O O . LEU A 1 74 ? -5.021 -7.070 16.549 1.00 39.38 74 LEU A O 1
ATOM 580 N N . LEU A 1 75 ? -6.712 -5.666 16.034 1.00 42.06 75 LEU A N 1
ATOM 581 C CA . LEU A 1 75 ? -6.049 -4.692 15.133 1.00 42.06 75 LEU A CA 1
ATOM 582 C C . LEU A 1 75 ? -4.529 -4.516 15.336 1.00 42.06 75 LEU A C 1
ATOM 584 O O . LEU A 1 75 ? -4.087 -3.567 15.999 1.00 42.06 75 LEU A O 1
ATOM 588 N N . PRO A 1 76 ? -3.727 -5.393 14.703 1.00 42.00 76 PRO A N 1
ATOM 589 C CA . PRO A 1 76 ? -2.316 -5.200 14.547 1.00 42.00 76 PRO A CA 1
ATOM 590 C C . PRO A 1 76 ? -2.150 -4.046 13.569 1.00 42.00 76 PRO A C 1
ATOM 592 O O . PRO A 1 76 ? -2.810 -3.982 12.533 1.00 42.00 76 PRO A O 1
ATOM 595 N N . LEU A 1 77 ? -1.207 -3.163 13.863 1.00 44.47 77 LEU A N 1
ATOM 596 C CA . LEU A 1 77 ? -0.504 -2.533 12.757 1.00 44.47 77 LEU A CA 1
ATOM 597 C C . LEU A 1 77 ? 0.501 -3.511 12.120 1.00 44.47 77 LEU A C 1
ATOM 599 O O . LEU A 1 77 ? 1.130 -3.117 11.167 1.00 44.47 77 LEU A O 1
ATOM 603 N N . TYR A 1 78 ? 0.595 -4.774 12.563 1.00 49.53 78 TYR A N 1
ATOM 604 C CA . TYR A 1 78 ? 1.424 -5.831 11.971 1.00 49.53 78 TYR A CA 1
ATOM 605 C C . TYR A 1 78 ? 0.838 -7.241 12.250 1.00 49.53 78 TYR A C 1
ATOM 607 O O . TYR A 1 78 ? 0.929 -7.699 13.385 1.00 49.53 78 TYR A O 1
ATOM 615 N N . ASP A 1 79 ? 0.237 -7.868 11.221 1.00 36.59 79 ASP A N 1
ATOM 616 C CA . ASP A 1 79 ? -0.054 -9.320 11.038 1.00 36.59 79 ASP A CA 1
ATOM 617 C C . ASP A 1 79 ? -1.213 -10.031 11.795 1.00 36.59 79 ASP A C 1
ATOM 619 O O . ASP A 1 79 ? -1.380 -9.843 12.993 1.00 36.59 79 ASP A O 1
ATOM 623 N N . GLU A 1 80 ? -2.091 -10.871 11.204 1.00 45.34 80 GLU A N 1
ATOM 624 C CA . GLU A 1 80 ? -2.246 -11.487 9.861 1.00 45.34 80 GLU A CA 1
ATOM 625 C C . GLU A 1 80 ? -3.766 -11.601 9.519 1.00 45.34 80 GLU A C 1
ATOM 627 O O . GLU A 1 80 ? -4.615 -11.672 10.404 1.00 45.34 80 GLU A O 1
ATOM 632 N N . ALA A 1 81 ? -4.137 -11.627 8.237 1.00 42.09 81 ALA A N 1
ATOM 633 C CA . ALA A 1 81 ? -5.475 -11.950 7.691 1.00 42.09 81 ALA A CA 1
ATOM 634 C C . ALA A 1 81 ? -6.681 -10.996 7.937 1.00 42.09 81 ALA A C 1
ATOM 636 O O . ALA A 1 81 ? -7.197 -10.445 6.962 1.00 42.09 81 ALA A O 1
ATOM 637 N N . ASP A 1 82 ? -7.153 -10.748 9.163 1.00 37.97 82 ASP A N 1
ATOM 638 C CA . ASP A 1 82 ? -8.536 -10.234 9.361 1.00 37.97 82 ASP A CA 1
ATOM 639 C C . ASP A 1 82 ? -8.701 -8.706 9.257 1.00 37.97 82 ASP A C 1
ATOM 641 O O . ASP A 1 82 ? -9.789 -8.180 9.018 1.00 37.97 82 ASP A O 1
ATOM 645 N N . ILE A 1 83 ? -7.605 -7.963 9.392 1.00 44.12 83 ILE A N 1
ATOM 646 C CA . ILE A 1 83 ? -7.601 -6.489 9.425 1.00 44.12 83 ILE A CA 1
ATOM 647 C C . ILE A 1 83 ? -7.069 -5.835 8.169 1.00 44.12 83 ILE A C 1
ATOM 649 O O . ILE A 1 83 ? -7.287 -4.635 7.970 1.00 44.12 83 ILE A O 1
ATOM 653 N N . LYS A 1 84 ? -6.508 -6.647 7.267 1.00 44.69 84 LYS A N 1
ATOM 654 C CA . LYS A 1 84 ? -6.370 -6.298 5.856 1.00 44.69 84 LYS A CA 1
ATOM 655 C C . LYS A 1 84 ? -7.645 -5.588 5.389 1.00 44.69 84 LYS A C 1
ATOM 657 O O . LYS A 1 84 ? -7.572 -4.432 5.008 1.00 44.69 84 LYS A O 1
ATOM 662 N N . TYR A 1 85 ? -8.813 -6.188 5.616 1.00 41.81 85 TYR A N 1
ATOM 663 C CA . TYR A 1 85 ? -10.117 -5.640 5.227 1.00 41.81 85 TYR A CA 1
ATOM 664 C C . TYR A 1 85 ? -10.557 -4.361 5.967 1.00 41.81 85 TYR A C 1
ATOM 666 O O . TYR A 1 85 ? -11.430 -3.637 5.489 1.00 41.81 85 TYR A O 1
ATOM 674 N N . ALA A 1 86 ? -9.992 -4.057 7.142 1.00 49.56 86 ALA A N 1
ATOM 675 C CA . ALA A 1 86 ? -10.405 -2.913 7.956 1.00 49.56 86 ALA A CA 1
ATOM 676 C C . ALA A 1 86 ? -9.641 -1.615 7.632 1.00 49.56 86 ALA A C 1
ATOM 678 O O . ALA A 1 86 ? -10.103 -0.516 7.930 1.00 49.56 86 ALA A O 1
ATOM 679 N N . LEU A 1 87 ? -8.465 -1.705 7.024 1.00 65.31 87 LEU A N 1
ATOM 680 C CA . LEU A 1 87 ? -7.701 -0.531 6.584 1.00 65.31 87 LEU A CA 1
ATOM 681 C C . LEU A 1 87 ? -7.395 -0.585 5.089 1.00 65.31 87 LEU A C 1
ATOM 683 O O . LEU A 1 87 ? -6.529 0.145 4.604 1.00 65.31 87 LEU A O 1
ATOM 687 N N . THR A 1 88 ? -8.126 -1.425 4.366 1.00 77.44 88 THR A N 1
ATOM 688 C CA . THR A 1 88 ? -8.228 -1.364 2.919 1.00 77.44 88 THR A CA 1
ATOM 689 C C . THR A 1 88 ? -9.577 -0.814 2.508 1.00 77.44 88 THR A C 1
ATOM 691 O O . TH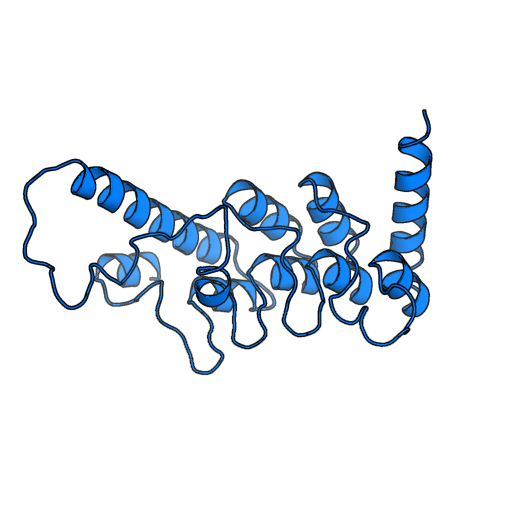R A 1 88 ? -10.536 -0.827 3.276 1.00 77.44 88 THR A O 1
ATOM 694 N N . ASP A 1 89 ? -9.647 -0.344 1.275 1.00 84.81 89 ASP A N 1
ATOM 695 C CA . ASP A 1 89 ? -10.917 -0.095 0.614 1.00 84.81 89 ASP A CA 1
ATOM 696 C C . ASP A 1 89 ? -11.547 -1.380 0.045 1.00 84.81 89 ASP A C 1
ATOM 698 O O . ASP A 1 89 ? -11.044 -2.492 0.228 1.00 84.81 89 ASP A O 1
ATOM 702 N N . SER A 1 90 ? -12.659 -1.214 -0.673 1.00 86.00 90 SER A N 1
ATOM 703 C CA . SER A 1 90 ? -13.385 -2.295 -1.357 1.00 86.00 90 SER A CA 1
ATOM 704 C C . SER A 1 90 ? -12.576 -3.065 -2.410 1.00 86.00 90 SER A C 1
ATOM 706 O O . SER A 1 90 ? -12.972 -4.173 -2.767 1.00 86.00 90 SER A O 1
ATOM 708 N N . ILE A 1 91 ? -11.449 -2.528 -2.891 1.00 85.94 91 ILE A N 1
ATOM 709 C CA . ILE A 1 91 ? -10.558 -3.210 -3.843 1.00 85.94 91 ILE A CA 1
ATOM 710 C C . ILE A 1 91 ? -9.309 -3.786 -3.167 1.00 85.94 91 ILE A C 1
ATOM 712 O O . ILE A 1 91 ? -8.408 -4.258 -3.854 1.00 85.94 91 ILE A O 1
ATOM 716 N N . GLY A 1 92 ? -9.250 -3.782 -1.832 1.00 85.44 92 GLY A N 1
ATOM 717 C CA . GLY A 1 92 ? -8.146 -4.371 -1.076 1.00 85.44 92 GLY A CA 1
ATOM 718 C C . GLY A 1 92 ? -6.905 -3.478 -0.983 1.00 85.44 92 GLY A C 1
ATOM 719 O O . GLY A 1 92 ? -5.852 -3.954 -0.562 1.00 85.44 92 GLY A O 1
ATOM 720 N N . ARG A 1 93 ? -7.004 -2.184 -1.325 1.00 87.69 93 ARG A N 1
ATOM 721 C CA . ARG A 1 93 ? -5.879 -1.238 -1.256 1.00 87.69 93 ARG A CA 1
ATOM 722 C C . ARG A 1 93 ? -5.783 -0.547 0.090 1.00 87.69 93 ARG A C 1
ATOM 724 O O . ARG A 1 93 ? -6.742 0.068 0.549 1.00 87.69 93 ARG A O 1
ATOM 731 N N . ASN A 1 94 ? -4.592 -0.583 0.682 1.00 86.94 94 ASN A N 1
ATOM 732 C CA . ASN A 1 94 ? -4.242 0.167 1.892 1.00 86.94 94 ASN A CA 1
ATOM 733 C C . ASN A 1 94 ? -3.614 1.540 1.565 1.00 86.94 94 ASN A C 1
ATOM 735 O O . ASN A 1 94 ? -3.449 1.925 0.408 1.00 86.94 94 ASN A O 1
ATOM 739 N N . VAL A 1 95 ? -3.203 2.272 2.604 1.00 86.88 95 VAL A N 1
ATOM 740 C CA . VAL A 1 95 ? -2.551 3.588 2.482 1.00 86.88 95 VAL A CA 1
ATOM 741 C C . VAL A 1 95 ? -1.259 3.586 1.648 1.00 86.88 95 VAL A C 1
ATOM 743 O O . VAL A 1 95 ? -0.983 4.574 0.968 1.00 86.88 95 VAL A O 1
ATOM 746 N N . LEU A 1 96 ? -0.490 2.489 1.645 1.00 90.75 96 LEU A N 1
ATOM 747 C CA . LEU A 1 96 ? 0.757 2.382 0.880 1.00 90.75 96 LEU A CA 1
ATOM 748 C C . LEU A 1 96 ? 0.511 2.218 -0.619 1.00 90.75 96 LEU A C 1
ATOM 750 O O . LEU A 1 96 ? 1.284 2.754 -1.406 1.00 90.75 96 LEU A O 1
ATOM 754 N N . HIS A 1 97 ? -0.584 1.568 -1.028 1.00 92.19 97 HIS A N 1
ATOM 755 C CA . HIS A 1 97 ? -0.971 1.508 -2.442 1.00 92.19 97 HIS A CA 1
ATOM 756 C C . HIS A 1 97 ? -1.185 2.910 -3.011 1.00 92.19 97 HIS A C 1
ATOM 758 O O . HIS A 1 97 ? -0.720 3.228 -4.102 1.00 92.19 97 HIS A O 1
ATOM 764 N N . TYR A 1 98 ? -1.868 3.764 -2.251 1.00 90.88 98 TYR A N 1
ATOM 765 C CA . TYR A 1 98 ? -2.131 5.138 -2.656 1.00 90.88 98 TYR A CA 1
ATOM 766 C C . TYR A 1 98 ? -0.879 6.011 -2.614 1.00 90.88 98 TYR A C 1
ATOM 768 O O . TYR A 1 98 ? -0.627 6.752 -3.561 1.00 90.88 98 TYR A O 1
ATOM 776 N N . ALA A 1 99 ? -0.055 5.878 -1.572 1.00 90.56 99 ALA A N 1
ATOM 777 C CA . ALA A 1 99 ? 1.223 6.579 -1.505 1.00 90.56 99 ALA A CA 1
ATOM 778 C C . ALA A 1 99 ? 2.147 6.200 -2.679 1.00 90.56 99 ALA A C 1
ATOM 780 O O . ALA A 1 99 ? 2.796 7.071 -3.257 1.00 90.56 99 ALA A O 1
ATOM 781 N N . ALA A 1 100 ? 2.153 4.925 -3.075 1.00 93.81 100 ALA A N 1
ATOM 782 C CA . ALA A 1 100 ? 2.890 4.439 -4.232 1.00 93.81 100 ALA A CA 1
ATOM 783 C C . ALA A 1 100 ? 2.327 4.961 -5.560 1.00 93.81 100 ALA A C 1
ATOM 785 O O . ALA A 1 100 ? 3.087 5.415 -6.411 1.00 93.81 100 ALA A O 1
ATOM 786 N N . LEU A 1 101 ? 1.000 4.947 -5.725 1.00 92.81 101 LEU A N 1
ATOM 787 C CA . LEU A 1 101 ? 0.312 5.406 -6.935 1.00 92.81 101 LEU A CA 1
ATOM 788 C C . LEU A 1 101 ? 0.496 6.908 -7.200 1.00 92.81 101 LEU A C 1
ATOM 790 O O . LEU A 1 101 ? 0.602 7.308 -8.356 1.00 92.81 101 LEU A O 1
ATOM 794 N N . TYR A 1 102 ? 0.545 7.733 -6.151 1.00 90.88 102 TYR A N 1
ATOM 795 C CA . TYR A 1 102 ? 0.681 9.192 -6.266 1.00 90.88 102 TYR A CA 1
ATOM 796 C C . TYR A 1 102 ? 2.111 9.706 -6.088 1.00 90.88 102 TYR A C 1
ATOM 798 O O . TYR A 1 102 ? 2.308 10.904 -5.897 1.00 90.88 102 TYR A O 1
ATOM 806 N N . ASN A 1 103 ? 3.104 8.817 -6.125 1.00 93.62 103 ASN A N 1
ATOM 807 C CA . ASN A 1 103 ? 4.509 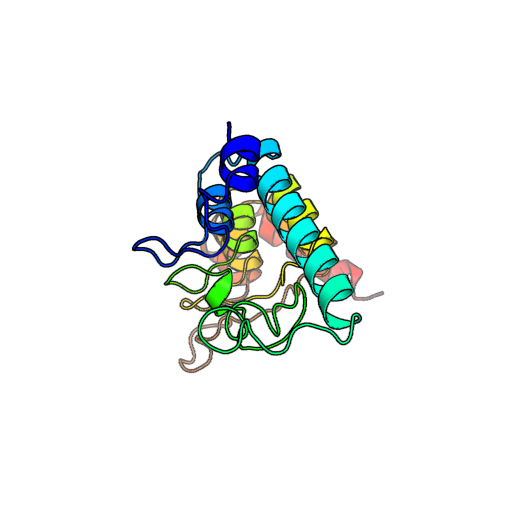9.162 -5.937 1.00 93.62 103 ASN A CA 1
ATOM 808 C C . ASN A 1 103 ? 4.788 9.965 -4.647 1.00 93.62 103 ASN A C 1
ATOM 810 O O . ASN A 1 103 ? 5.434 11.012 -4.667 1.00 93.62 103 ASN A O 1
ATOM 814 N N . ALA A 1 104 ? 4.263 9.501 -3.510 1.00 91.00 104 ALA A N 1
ATOM 815 C CA . ALA A 1 104 ? 4.374 10.171 -2.215 1.00 91.00 104 ALA A CA 1
ATOM 816 C C . ALA A 1 104 ? 5.359 9.438 -1.275 1.00 91.00 104 ALA A C 1
ATOM 818 O O . ALA A 1 104 ? 4.932 8.813 -0.298 1.00 91.00 104 ALA A O 1
ATOM 819 N N . PRO A 1 105 ? 6.687 9.524 -1.502 1.00 93.25 105 PRO A N 1
ATOM 820 C CA . PRO A 1 105 ? 7.695 8.784 -0.730 1.00 93.25 105 PRO A CA 1
ATOM 821 C C . PRO A 1 105 ? 7.681 9.116 0.768 1.00 93.25 105 PRO A C 1
ATOM 823 O O . PRO A 1 105 ? 7.927 8.256 1.608 1.00 93.25 105 PRO A O 1
ATOM 826 N N . HIS A 1 106 ? 7.345 10.357 1.125 1.00 90.56 106 HIS A N 1
ATOM 827 C CA . HIS A 1 106 ? 7.218 10.786 2.518 1.00 90.56 106 HIS A CA 1
ATOM 828 C C . HIS A 1 106 ? 6.090 10.041 3.249 1.00 90.56 106 HIS A C 1
ATOM 830 O O . HIS A 1 106 ? 6.257 9.682 4.413 1.00 90.56 106 HIS A O 1
ATOM 836 N N . LEU A 1 107 ? 4.974 9.754 2.567 1.00 87.12 107 LEU A N 1
ATOM 837 C CA . LEU A 1 107 ? 3.890 8.938 3.117 1.00 87.12 107 LEU A CA 1
ATOM 838 C C . LEU A 1 107 ? 4.255 7.458 3.145 1.00 87.12 107 LEU A C 1
ATOM 840 O O . LEU A 1 107 ? 3.907 6.793 4.113 1.00 87.12 107 LEU A O 1
ATOM 844 N N . VAL A 1 108 ? 4.980 6.955 2.138 1.00 90.88 108 VAL A N 1
ATOM 845 C CA . VAL A 1 108 ? 5.504 5.579 2.152 1.00 90.88 108 VAL A CA 1
ATOM 846 C C . VAL A 1 108 ? 6.358 5.354 3.397 1.00 90.88 108 VAL A C 1
ATOM 848 O O . VAL A 1 108 ? 6.046 4.473 4.193 1.00 90.88 108 VAL A O 1
ATOM 851 N N . ASN A 1 109 ? 7.367 6.203 3.609 1.00 90.19 109 ASN A N 1
ATOM 852 C CA . ASN A 1 109 ? 8.246 6.118 4.774 1.00 90.19 109 ASN A CA 1
ATOM 853 C C . ASN A 1 109 ? 7.457 6.247 6.079 1.00 90.19 109 ASN A C 1
ATOM 855 O O . ASN A 1 109 ? 7.616 5.433 6.983 1.00 90.19 109 ASN A O 1
ATOM 859 N N . TYR A 1 110 ? 6.568 7.239 6.171 1.00 83.62 110 TYR A N 1
ATOM 860 C CA . TYR A 1 110 ? 5.758 7.434 7.368 1.00 83.62 110 TYR A CA 1
ATOM 861 C C . TYR A 1 110 ? 4.914 6.193 7.689 1.00 83.62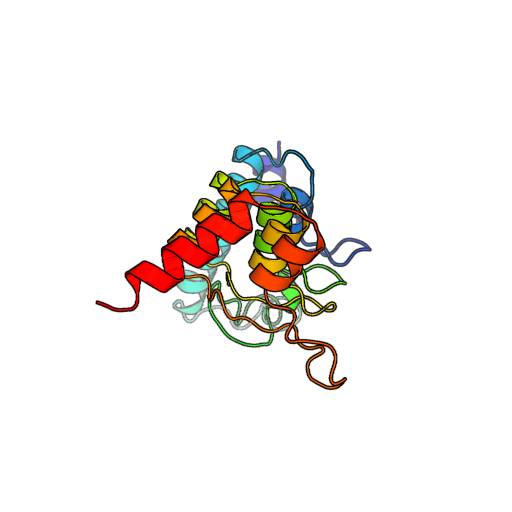 110 TYR A C 1
ATOM 863 O O . TYR A 1 110 ? 5.029 5.631 8.776 1.00 83.62 110 TYR A O 1
ATOM 871 N N . PHE A 1 111 ? 4.116 5.707 6.738 1.00 83.94 111 PHE A N 1
ATOM 872 C CA . PHE A 1 111 ? 3.246 4.557 6.968 1.00 83.94 111 PHE A CA 1
ATOM 873 C C . PHE A 1 111 ? 4.015 3.261 7.214 1.00 83.94 111 PHE A C 1
ATOM 875 O O . PHE A 1 111 ? 3.570 2.470 8.045 1.00 83.94 111 PHE A O 1
ATOM 882 N N . ALA A 1 112 ? 5.159 3.061 6.558 1.00 84.06 112 ALA A N 1
ATOM 883 C CA . ALA A 1 112 ? 6.035 1.929 6.830 1.00 84.06 112 ALA A CA 1
ATOM 884 C C . ALA A 1 112 ? 6.569 1.961 8.272 1.00 84.06 112 ALA A C 1
ATOM 886 O O . ALA A 1 112 ? 6.468 0.952 8.964 1.00 84.06 112 ALA A O 1
ATOM 887 N N . THR A 1 113 ? 7.017 3.124 8.779 1.00 80.88 113 THR A N 1
ATOM 888 C CA . THR A 1 113 ? 7.435 3.259 10.194 1.00 80.88 113 THR A CA 1
ATOM 889 C C . THR A 1 113 ? 6.290 3.039 11.187 1.00 80.88 113 THR A C 1
ATOM 891 O O . THR A 1 113 ? 6.529 2.674 12.336 1.00 80.88 113 THR A O 1
ATOM 894 N N . CYS A 1 114 ? 5.043 3.251 10.759 1.00 74.00 114 CYS A N 1
ATOM 895 C CA . CYS A 1 114 ? 3.865 3.084 11.604 1.00 74.00 114 CYS A CA 1
ATOM 896 C C . CYS A 1 114 ? 3.300 1.662 11.656 1.00 74.00 114 CYS A C 1
ATOM 898 O O . CYS A 1 114 ? 2.454 1.404 12.513 1.00 74.00 114 CYS A O 1
ATOM 900 N N . GLY A 1 115 ? 3.633 0.763 10.733 1.00 74.31 115 GLY A N 1
ATOM 901 C CA . GLY A 1 115 ? 2.797 -0.431 10.583 1.00 74.31 115 GLY A CA 1
ATOM 902 C C . GLY A 1 115 ? 2.747 -1.078 9.230 1.00 74.31 115 GLY A C 1
ATOM 903 O O . GLY A 1 115 ? 2.641 -2.288 9.081 1.00 74.31 115 GLY A O 1
ATOM 904 N N . ALA A 1 116 ? 2.605 -0.232 8.225 1.00 79.06 116 ALA A N 1
ATOM 905 C CA . ALA A 1 116 ? 1.847 -0.649 7.070 1.00 79.06 116 ALA A CA 1
ATOM 906 C C . ALA A 1 116 ? 2.573 -1.768 6.318 1.00 79.06 116 ALA A C 1
ATOM 908 O O . ALA A 1 116 ? 3.755 -1.656 6.004 1.00 79.06 116 ALA A O 1
ATOM 909 N N . ASN A 1 117 ? 1.837 -2.840 6.014 1.00 82.88 117 ASN A N 1
ATOM 910 C CA . ASN A 1 117 ? 2.365 -3.938 5.222 1.00 82.88 117 ASN A CA 1
ATOM 911 C C . ASN A 1 117 ? 2.693 -3.432 3.805 1.00 82.88 117 ASN A C 1
ATOM 913 O O . ASN A 1 117 ? 1.788 -3.151 3.008 1.00 82.88 117 ASN A O 1
ATOM 917 N N . VAL A 1 118 ? 3.994 -3.310 3.529 1.00 87.62 118 VAL A N 1
ATOM 918 C CA . VAL A 1 118 ? 4.580 -2.847 2.259 1.00 87.62 118 VAL A CA 1
ATOM 919 C C . VAL A 1 118 ? 4.379 -3.827 1.106 1.00 87.62 118 VAL A C 1
ATOM 921 O O . VAL A 1 118 ? 4.393 -3.410 -0.048 1.00 87.62 118 VAL A O 1
ATOM 924 N N . ASN A 1 119 ? 4.107 -5.094 1.417 1.00 88.75 119 ASN A N 1
ATOM 925 C CA . ASN A 1 119 ? 3.945 -6.185 0.457 1.00 88.75 119 ASN A CA 1
ATOM 926 C C . ASN A 1 119 ? 2.472 -6.597 0.285 1.00 88.75 119 ASN A C 1
ATOM 928 O O . ASN A 1 119 ? 2.177 -7.610 -0.344 1.00 88.75 119 ASN A O 1
ATOM 932 N N . LEU A 1 120 ? 1.529 -5.844 0.866 1.00 86.00 120 LEU A N 1
ATOM 933 C CA . LEU A 1 120 ? 0.112 -6.186 0.806 1.00 86.00 120 LEU A CA 1
ATOM 934 C C . LEU A 1 120 ? -0.383 -6.188 -0.642 1.00 86.00 120 LEU A C 1
ATOM 936 O O . LEU A 1 120 ? -0.302 -5.160 -1.294 1.00 86.00 120 LEU A O 1
ATOM 940 N N . ILE A 1 121 ? -0.959 -7.293 -1.104 1.00 86.81 121 ILE A N 1
ATOM 941 C CA . ILE A 1 121 ? -1.576 -7.392 -2.434 1.00 86.81 121 ILE A CA 1
ATOM 942 C C . ILE A 1 121 ? -3.056 -6.985 -2.408 1.00 86.81 121 ILE A C 1
ATOM 944 O O . ILE A 1 121 ? -3.812 -7.442 -1.534 1.00 86.81 121 ILE A O 1
ATOM 948 N N . ASP A 1 122 ? -3.461 -6.141 -3.359 1.00 87.62 122 ASP A N 1
ATOM 949 C CA . ASP A 1 122 ? -4.859 -5.770 -3.595 1.00 87.62 122 ASP A CA 1
ATOM 950 C C . ASP A 1 122 ? -5.632 -6.855 -4.377 1.00 87.62 122 ASP A C 1
ATOM 952 O O . ASP A 1 122 ? -5.093 -7.908 -4.729 1.00 87.62 122 ASP A O 1
ATOM 956 N N . ASN A 1 123 ? -6.923 -6.626 -4.635 1.00 86.94 123 ASN A N 1
ATOM 957 C CA . ASN A 1 123 ? -7.783 -7.589 -5.337 1.00 86.94 123 ASN A CA 1
ATOM 958 C C . ASN A 1 123 ? -7.434 -7.753 -6.829 1.00 86.94 123 ASN A C 1
ATOM 960 O O . ASN A 1 123 ? -7.916 -8.690 -7.460 1.00 86.94 123 ASN A O 1
ATOM 964 N N . ASN A 1 124 ? -6.617 -6.861 -7.394 1.00 85.44 124 ASN A N 1
ATOM 965 C CA . ASN A 1 124 ? -6.070 -6.988 -8.746 1.00 85.44 124 ASN A CA 1
ATOM 966 C C . ASN A 1 124 ? -4.710 -7.705 -8.743 1.00 85.44 124 ASN A C 1
ATOM 968 O O . ASN A 1 124 ? -4.076 -7.806 -9.790 1.00 85.44 124 ASN A O 1
ATOM 972 N N . GLY A 1 125 ? -4.242 -8.148 -7.571 1.00 86.94 125 GLY A N 1
ATOM 973 C CA . GLY A 1 125 ? -2.913 -8.714 -7.381 1.00 86.94 125 GLY A CA 1
ATOM 974 C C . GLY A 1 125 ? -1.796 -7.666 -7.337 1.00 86.94 125 GLY A C 1
ATOM 975 O O . GLY A 1 125 ? -0.635 -8.034 -7.187 1.00 86.94 125 GLY A O 1
ATOM 976 N N . ASP A 1 126 ? -2.106 -6.369 -7.412 1.00 90.00 126 ASP A N 1
ATOM 977 C CA . ASP A 1 126 ? -1.087 -5.327 -7.343 1.00 90.00 126 ASP A CA 1
ATOM 978 C C . ASP A 1 126 ? -0.708 -5.079 -5.872 1.00 90.00 126 ASP A C 1
ATOM 980 O O . ASP A 1 126 ? -1.534 -4.672 -5.060 1.00 90.00 126 ASP A O 1
ATOM 984 N N . ALA A 1 127 ? 0.562 -5.279 -5.531 1.00 92.19 127 ALA A N 1
ATOM 985 C CA . ALA A 1 127 ? 1.180 -4.705 -4.327 1.00 92.19 127 ALA A CA 1
ATOM 986 C C . ALA A 1 127 ? 1.580 -3.223 -4.538 1.00 92.19 127 ALA A C 1
ATOM 988 O O . ALA A 1 127 ? 1.691 -2.787 -5.689 1.00 92.19 127 ALA A O 1
ATOM 989 N N . PRO A 1 128 ? 1.892 -2.438 -3.483 1.00 93.88 128 PRO A N 1
ATOM 990 C CA . PRO A 1 128 ? 2.340 -1.049 -3.621 1.00 93.88 128 PRO A CA 1
ATOM 991 C C . PRO A 1 128 ? 3.465 -0.853 -4.648 1.00 93.88 128 PRO A C 1
ATOM 993 O O . PRO A 1 128 ? 3.406 0.076 -5.453 1.00 93.88 128 PRO A O 1
ATOM 996 N N . ILE A 1 129 ? 4.446 -1.763 -4.693 1.00 94.62 129 ILE A N 1
ATOM 997 C CA . ILE A 1 129 ? 5.568 -1.688 -5.641 1.00 94.62 129 ILE A CA 1
ATOM 998 C C . ILE A 1 129 ? 5.128 -1.823 -7.108 1.00 94.62 129 ILE A C 1
ATOM 1000 O O . ILE A 1 129 ? 5.667 -1.134 -7.974 1.00 94.62 129 ILE A O 1
ATOM 1004 N N . HIS A 1 130 ? 4.087 -2.614 -7.392 1.00 93.88 130 HIS A N 1
ATOM 1005 C CA . HIS A 1 130 ? 3.508 -2.732 -8.734 1.00 93.88 130 HIS A CA 1
ATOM 1006 C C . HIS A 1 130 ? 2.864 -1.422 -9.184 1.00 93.88 130 HIS A C 1
ATOM 1008 O O . HIS A 1 130 ? 3.009 -1.029 -10.340 1.00 93.88 130 HIS A O 1
ATOM 1014 N N . LEU A 1 131 ? 2.181 -0.715 -8.276 1.00 94.31 131 LEU A N 1
ATOM 1015 C CA . LEU A 1 131 ? 1.566 0.579 -8.581 1.00 94.31 131 LEU A CA 1
ATOM 1016 C C . LEU A 1 131 ? 2.615 1.671 -8.804 1.00 94.31 131 LEU A C 1
ATOM 1018 O O . LEU A 1 131 ? 2.457 2.469 -9.729 1.00 94.31 131 LEU A O 1
ATOM 1022 N N . ALA A 1 132 ? 3.696 1.677 -8.016 1.00 95.62 132 ALA A N 1
ATOM 1023 C CA . ALA A 1 132 ? 4.821 2.581 -8.245 1.00 95.62 132 ALA A CA 1
ATOM 1024 C C . ALA A 1 132 ? 5.468 2.326 -9.617 1.00 95.62 132 ALA A C 1
ATOM 1026 O O . ALA A 1 132 ? 5.649 3.261 -10.397 1.00 95.62 132 ALA A O 1
ATOM 1027 N N . ALA A 1 133 ? 5.727 1.058 -9.950 1.00 94.81 133 ALA A N 1
ATOM 1028 C CA . ALA A 1 133 ? 6.266 0.663 -11.247 1.00 94.81 133 ALA A CA 1
ATOM 1029 C C . ALA A 1 133 ? 5.330 1.012 -12.411 1.00 94.81 133 ALA A C 1
ATOM 1031 O O . ALA A 1 133 ? 5.786 1.538 -13.419 1.00 94.81 133 ALA A O 1
ATOM 1032 N N . LYS A 1 134 ? 4.018 0.787 -12.270 1.00 93.38 134 LYS A N 1
ATOM 1033 C CA . LYS A 1 134 ? 3.009 1.125 -13.288 1.00 93.38 134 LYS A CA 1
ATOM 1034 C C . LYS A 1 134 ? 2.969 2.623 -13.584 1.00 93.38 134 LYS A C 1
ATOM 1036 O O . LYS A 1 134 ? 2.838 3.011 -14.743 1.00 93.38 134 LYS A O 1
ATOM 1041 N N . GLY A 1 135 ? 3.071 3.447 -12.541 1.00 93.19 135 GLY A N 1
ATOM 1042 C CA . GLY A 1 135 ? 3.043 4.905 -12.645 1.00 93.19 135 GLY A CA 1
ATOM 1043 C C . GLY A 1 135 ? 4.367 5.548 -13.063 1.00 93.19 135 GLY A C 1
ATOM 1044 O O . GLY A 1 135 ? 4.366 6.734 -13.372 1.00 93.19 135 GLY A O 1
ATOM 1045 N N . GLY A 1 136 ? 5.482 4.807 -13.079 1.00 95.56 136 GLY A N 1
ATOM 1046 C CA . GLY A 1 136 ? 6.808 5.409 -13.264 1.00 95.56 136 GLY A CA 1
ATOM 1047 C C . GLY A 1 136 ? 7.271 6.214 -12.042 1.00 95.56 136 GLY A C 1
ATOM 1048 O O . GLY A 1 136 ? 8.104 7.107 -12.160 1.00 95.56 136 GLY A O 1
ATOM 1049 N N . ASN A 1 137 ? 6.722 5.916 -10.862 1.00 96.19 137 ASN A N 1
ATOM 1050 C CA . ASN A 1 137 ? 6.909 6.682 -9.631 1.00 96.19 137 ASN A CA 1
ATOM 1051 C C . ASN A 1 137 ? 8.207 6.274 -8.922 1.00 96.19 137 ASN A C 1
ATOM 1053 O O . ASN A 1 137 ? 8.200 5.474 -7.982 1.00 96.19 137 ASN A O 1
ATOM 1057 N N . VAL A 1 138 ? 9.325 6.809 -9.409 1.00 96.19 138 VAL A N 1
ATOM 1058 C CA . VAL A 1 138 ? 10.683 6.452 -8.977 1.00 96.19 138 VAL A CA 1
ATOM 1059 C C . VAL A 1 138 ? 10.898 6.679 -7.480 1.00 96.19 138 VAL A C 1
ATOM 1061 O O . VAL A 1 138 ? 11.423 5.807 -6.789 1.00 96.19 138 VAL A O 1
ATOM 1064 N N . GLU A 1 139 ? 10.478 7.823 -6.946 1.00 96.25 139 GLU A N 1
ATOM 1065 C CA . GLU A 1 139 ? 10.737 8.176 -5.554 1.00 96.25 139 GLU A CA 1
ATOM 1066 C C . GLU A 1 139 ? 9.944 7.290 -4.593 1.00 96.25 139 GLU A C 1
ATOM 1068 O O . GLU A 1 139 ? 10.485 6.825 -3.587 1.00 96.25 139 GLU A O 1
ATOM 1073 N N . ALA A 1 140 ? 8.676 7.012 -4.903 1.00 95.38 140 ALA A N 1
ATOM 1074 C CA . ALA A 1 140 ? 7.888 6.072 -4.116 1.00 95.38 140 ALA A CA 1
ATOM 1075 C C . ALA A 1 140 ? 8.416 4.635 -4.221 1.00 95.38 140 ALA A C 1
ATOM 1077 O O . ALA A 1 140 ? 8.415 3.931 -3.211 1.00 95.38 140 ALA A O 1
ATOM 1078 N N . LEU A 1 141 ? 8.911 4.212 -5.391 1.00 96.00 141 LEU A N 1
ATOM 1079 C CA . LEU A 1 141 ? 9.572 2.915 -5.557 1.00 96.00 141 LEU A CA 1
ATOM 1080 C C . LEU A 1 141 ? 10.795 2.807 -4.634 1.00 96.00 141 LEU A C 1
ATOM 1082 O O . LEU A 1 141 ? 10.889 1.865 -3.855 1.00 96.00 141 LEU A O 1
ATOM 1086 N N . LEU A 1 142 ? 11.689 3.800 -4.658 1.00 95.44 142 LEU A N 1
ATOM 1087 C CA . LEU A 1 142 ? 12.862 3.850 -3.779 1.00 95.44 142 LEU A CA 1
ATOM 1088 C C . LEU A 1 142 ? 12.473 3.834 -2.299 1.00 95.44 142 LEU A C 1
ATOM 1090 O O . LEU A 1 142 ? 13.090 3.126 -1.506 1.00 95.44 142 LEU A O 1
ATOM 1094 N N . ALA A 1 143 ? 11.435 4.581 -1.918 1.00 95.56 143 ALA A N 1
ATOM 1095 C CA . ALA A 1 143 ? 10.937 4.565 -0.549 1.00 95.56 143 ALA A CA 1
ATOM 1096 C C . ALA A 1 143 ? 10.430 3.171 -0.144 1.00 95.56 143 ALA A C 1
ATOM 1098 O O . ALA A 1 143 ? 10.735 2.719 0.955 1.00 95.56 143 ALA A O 1
ATOM 1099 N N . LEU A 1 144 ? 9.710 2.458 -1.016 1.00 94.56 144 LEU A N 1
ATOM 1100 C CA . LEU A 1 144 ? 9.265 1.087 -0.737 1.00 94.56 144 LEU A CA 1
ATOM 1101 C C . LEU A 1 144 ? 10.458 0.137 -0.561 1.00 94.56 144 LEU A C 1
ATOM 1103 O O . LEU A 1 144 ? 10.510 -0.596 0.425 1.00 94.56 144 LEU A O 1
ATOM 1107 N N . LEU A 1 145 ? 11.440 0.201 -1.462 1.00 92.75 145 LEU A N 1
ATOM 1108 C CA . LEU A 1 145 ? 12.662 -0.610 -1.403 1.00 92.75 145 LEU A CA 1
ATOM 1109 C C . LEU A 1 145 ? 13.445 -0.378 -0.103 1.00 92.75 145 LEU A C 1
ATOM 1111 O O . LEU A 1 145 ? 13.861 -1.329 0.555 1.00 92.75 145 LEU A O 1
ATOM 1115 N N . ASN A 1 146 ? 13.571 0.883 0.315 1.00 93.75 146 ASN A N 1
ATOM 1116 C CA . ASN A 1 146 ? 14.240 1.256 1.563 1.00 93.75 146 ASN A CA 1
ATOM 1117 C C . ASN A 1 146 ? 13.501 0.772 2.822 1.00 93.75 146 ASN A C 1
ATOM 1119 O O . ASN A 1 146 ? 14.112 0.696 3.884 1.00 93.75 146 ASN A O 1
ATOM 1123 N N . ASN A 1 147 ? 12.209 0.447 2.718 1.00 89.31 147 ASN A N 1
ATOM 1124 C CA . ASN A 1 147 ? 11.401 -0.111 3.806 1.00 89.31 147 ASN A CA 1
ATOM 1125 C C . ASN A 1 147 ? 11.203 -1.631 3.651 1.00 89.31 147 ASN A C 1
ATOM 1127 O O . ASN A 1 147 ? 10.147 -2.156 4.002 1.00 89.31 147 ASN A O 1
ATOM 1131 N N . ASN A 1 148 ? 12.213 -2.332 3.118 1.00 86.44 148 ASN A N 1
ATOM 1132 C CA . ASN A 1 148 ? 12.259 -3.795 3.015 1.00 86.44 148 ASN A CA 1
ATOM 1133 C C . ASN A 1 148 ? 11.095 -4.404 2.209 1.00 86.44 148 ASN A C 1
ATOM 1135 O O . ASN A 1 148 ? 10.655 -5.521 2.490 1.00 86.44 148 ASN A O 1
ATOM 1139 N N . CYS A 1 149 ? 10.585 -3.679 1.209 1.00 87.88 149 CYS A N 1
ATOM 1140 C CA . CYS A 1 149 ? 9.608 -4.230 0.276 1.00 87.88 149 CYS A CA 1
ATOM 1141 C C . CYS A 1 149 ? 10.239 -5.350 -0.562 1.00 87.88 149 CYS A C 1
ATOM 1143 O O . CYS A 1 149 ? 11.364 -5.214 -1.049 1.00 87.88 149 CYS A O 1
ATOM 1145 N N . ASP A 1 150 ? 9.507 -6.448 -0.734 1.00 86.75 150 ASP A N 1
ATOM 1146 C CA . ASP A 1 150 ? 9.928 -7.539 -1.605 1.00 86.75 150 ASP A CA 1
ATOM 1147 C C . ASP A 1 150 ? 9.777 -7.113 -3.076 1.00 86.75 150 ASP A C 1
ATOM 1149 O O . ASP A 1 150 ? 8.710 -6.697 -3.532 1.00 86.75 150 ASP A O 1
ATOM 1153 N N . VAL A 1 151 ? 10.879 -7.187 -3.820 1.00 85.50 151 VAL A N 1
ATOM 1154 C CA . VAL A 1 151 ? 10.945 -6.789 -5.234 1.00 85.50 151 VAL A CA 1
ATOM 1155 C C . VAL A 1 151 ? 10.387 -7.843 -6.179 1.00 85.50 151 VAL A C 1
ATOM 1157 O O . VAL A 1 151 ? 10.024 -7.519 -7.310 1.00 85.50 151 VAL A O 1
ATOM 1160 N N . ASN A 1 152 ? 10.307 -9.088 -5.712 1.00 82.94 152 ASN A N 1
ATOM 1161 C CA . ASN A 1 152 ? 9.912 -10.248 -6.500 1.00 82.94 152 ASN A CA 1
ATOM 1162 C C . ASN A 1 152 ? 8.474 -10.682 -6.213 1.00 82.94 152 ASN A C 1
ATOM 1164 O O . ASN A 1 152 ? 8.097 -11.795 -6.582 1.00 82.94 152 ASN A O 1
ATOM 1168 N N . ILE A 1 153 ? 7.666 -9.822 -5.577 1.00 81.81 153 ILE A N 1
ATOM 1169 C CA . ILE A 1 153 ? 6.242 -10.099 -5.384 1.00 81.81 153 ILE A CA 1
ATOM 1170 C C . ILE A 1 153 ? 5.637 -10.352 -6.760 1.00 81.81 153 ILE A C 1
ATOM 1172 O O . ILE A 1 153 ? 5.672 -9.487 -7.634 1.00 81.81 153 ILE A O 1
ATOM 1176 N N . LYS A 1 154 ? 5.098 -11.554 -6.936 1.00 76.19 154 LYS A N 1
ATOM 1177 C CA . LYS A 1 154 ? 4.259 -11.896 -8.076 1.00 76.19 154 LYS A CA 1
ATOM 1178 C C . LYS A 1 154 ? 2.829 -11.497 -7.748 1.00 76.19 154 LYS A C 1
ATOM 1180 O O . LYS A 1 154 ? 2.398 -11.627 -6.597 1.00 76.19 154 LYS A O 1
ATOM 1185 N N . ASP A 1 155 ? 2.103 -10.984 -8.733 1.00 68.38 155 ASP A N 1
ATOM 1186 C CA . ASP A 1 155 ? 0.679 -10.758 -8.544 1.00 68.38 155 ASP A CA 1
ATOM 1187 C C . ASP A 1 155 ? -0.054 -12.099 -8.345 1.00 68.38 155 ASP A C 1
ATOM 1189 O O . ASP A 1 155 ? 0.413 -13.171 -8.725 1.00 68.38 155 ASP A O 1
ATOM 1193 N N . ALA A 1 156 ? -1.212 -12.070 -7.687 1.00 59.91 156 ALA A N 1
ATOM 1194 C CA . ALA A 1 156 ? -1.974 -13.289 -7.393 1.00 59.91 156 ALA A CA 1
ATOM 1195 C C . ALA A 1 156 ? -2.672 -13.904 -8.628 1.00 59.91 156 ALA A C 1
ATOM 1197 O O . ALA A 1 156 ? -3.470 -14.830 -8.481 1.00 59.91 156 ALA A O 1
ATOM 1198 N N . LEU A 1 157 ? -2.405 -13.398 -9.839 1.00 56.06 157 LEU A N 1
ATOM 1199 C CA . LEU A 1 157 ? -2.971 -13.906 -11.094 1.00 56.06 157 LEU A CA 1
ATOM 1200 C C . LEU A 1 157 ? -2.164 -15.075 -11.687 1.00 56.06 157 LEU A C 1
ATOM 1202 O O . LEU A 1 157 ? -2.546 -15.600 -12.734 1.00 56.06 157 LEU A O 1
ATOM 1206 N N . ASP A 1 158 ? -1.146 -15.547 -10.960 1.00 48.78 158 ASP A N 1
ATOM 1207 C CA . ASP A 1 158 ? -0.266 -16.695 -11.251 1.00 48.78 158 ASP A CA 1
ATOM 1208 C C . ASP A 1 158 ? -1.016 -17.990 -11.655 1.00 48.78 158 ASP A C 1
ATOM 1210 O O . ASP A 1 158 ? -0.450 -18.906 -12.240 1.00 48.78 158 ASP A O 1
ATOM 1214 N N . SER A 1 159 ? -2.331 -18.077 -11.408 1.00 52.03 159 SER A N 1
ATOM 1215 C 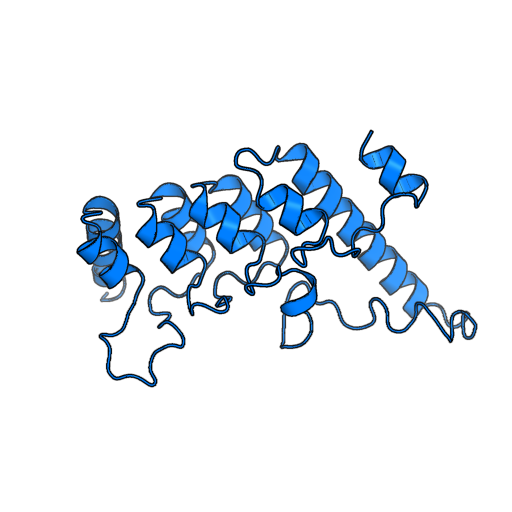CA . SER A 1 159 ? -3.170 -19.208 -11.842 1.00 52.03 159 SER A CA 1
ATOM 1216 C C . SER A 1 159 ? -3.454 -19.291 -13.353 1.00 52.03 159 SER A C 1
ATOM 1218 O O . SER A 1 159 ? -4.086 -20.258 -13.781 1.00 52.03 159 SER A O 1
ATOM 1220 N N . LEU A 1 160 ? -3.043 -18.303 -14.162 1.00 50.69 160 LEU A N 1
ATOM 1221 C CA . LEU A 1 160 ? -3.426 -18.205 -15.581 1.00 50.69 160 LEU A CA 1
ATOM 1222 C C . LEU A 1 160 ? -2.271 -18.248 -16.599 1.00 50.69 160 LEU A C 1
ATOM 1224 O O . LEU A 1 160 ? -2.518 -17.966 -17.770 1.00 50.69 160 LEU A O 1
ATOM 1228 N N . ASP A 1 161 ? -1.046 -18.633 -16.215 1.00 52.41 161 ASP A N 1
ATOM 1229 C CA . ASP A 1 161 ? 0.085 -18.803 -17.163 1.00 52.41 161 ASP A CA 1
ATOM 1230 C C . ASP A 1 161 ? 0.459 -17.499 -17.921 1.00 52.41 161 ASP A C 1
ATOM 1232 O O . ASP A 1 161 ? 1.137 -17.496 -18.951 1.00 52.41 161 ASP A O 1
ATOM 1236 N N . VAL A 1 162 ? -0.004 -16.354 -17.410 1.00 53.25 162 VAL A N 1
ATOM 1237 C CA . VAL A 1 162 ? 0.307 -15.013 -17.913 1.00 53.25 162 VAL A CA 1
ATOM 1238 C C . VAL A 1 162 ? 1.576 -14.552 -17.209 1.00 53.25 162 VAL A C 1
ATOM 1240 O O . VAL A 1 162 ? 1.586 -14.466 -15.990 1.00 53.25 162 VAL A O 1
ATOM 1243 N N . ALA A 1 163 ? 2.629 -14.304 -17.993 1.00 56.78 163 ALA A N 1
ATOM 1244 C CA . ALA A 1 163 ? 3.977 -13.907 -17.577 1.00 56.78 163 ALA A CA 1
ATOM 1245 C C . ALA A 1 163 ? 4.070 -13.284 -16.173 1.00 56.78 163 ALA A C 1
ATOM 1247 O O . ALA A 1 163 ? 3.452 -12.246 -15.951 1.00 56.78 163 ALA A O 1
ATOM 1248 N N . ASP A 1 164 ? 4.899 -13.883 -15.302 1.00 65.00 164 ASP A N 1
ATOM 1249 C CA . ASP A 1 164 ? 5.312 -13.395 -13.975 1.00 65.00 164 ASP A CA 1
ATOM 1250 C C . ASP A 1 164 ? 5.267 -11.860 -13.883 1.00 65.00 164 ASP A C 1
ATOM 1252 O O . ASP A 1 164 ? 6.236 -11.169 -14.233 1.00 65.00 164 ASP A O 1
ATOM 1256 N N . ARG A 1 165 ? 4.130 -11.302 -13.441 1.00 76.06 165 ARG A N 1
ATOM 1257 C CA . ARG A 1 165 ? 3.887 -9.857 -13.512 1.00 76.06 165 ARG A CA 1
ATOM 1258 C C . ARG A 1 165 ? 4.532 -9.152 -12.325 1.00 76.06 165 ARG A C 1
ATOM 1260 O O . ARG A 1 165 ? 3.868 -8.585 -11.468 1.00 76.06 165 ARG A O 1
ATOM 1267 N N . THR A 1 166 ? 5.857 -9.177 -12.296 1.00 88.88 166 THR A N 1
ATOM 1268 C CA . THR A 1 166 ? 6.680 -8.454 -11.323 1.00 88.88 166 THR A CA 1
ATOM 1269 C C . THR A 1 166 ? 6.642 -6.948 -11.580 1.00 88.88 166 THR A C 1
ATOM 1271 O O . THR A 1 166 ? 6.376 -6.495 -12.701 1.00 88.88 166 THR A O 1
ATOM 1274 N N . ALA A 1 167 ? 6.998 -6.147 -10.574 1.00 89.50 167 ALA A N 1
ATOM 1275 C CA . ALA A 1 167 ? 7.163 -4.702 -10.735 1.00 89.50 167 ALA A CA 1
ATOM 1276 C C . ALA A 1 167 ? 8.132 -4.334 -11.880 1.00 89.50 167 ALA A C 1
ATOM 1278 O O . ALA A 1 167 ? 7.865 -3.388 -12.622 1.00 89.50 167 ALA A O 1
ATOM 1279 N N . TYR A 1 168 ? 9.197 -5.117 -12.094 1.00 90.81 168 TYR A N 1
ATOM 1280 C CA . TYR A 1 168 ? 10.098 -4.947 -13.239 1.00 90.81 168 TYR A CA 1
ATOM 1281 C C . TYR A 1 168 ? 9.372 -5.117 -14.578 1.00 90.81 168 TYR A C 1
ATOM 1283 O O . TYR A 1 168 ? 9.452 -4.241 -15.437 1.00 90.81 168 TYR A O 1
ATOM 1291 N N . SER A 1 169 ? 8.624 -6.214 -14.751 1.00 89.19 169 SER A N 1
ATOM 1292 C CA . SER A 1 169 ? 7.904 -6.486 -16.004 1.00 89.19 169 SER A CA 1
ATOM 1293 C C . SER A 1 169 ? 6.895 -5.381 -16.335 1.00 89.19 169 SER A C 1
ATOM 1295 O O . SER A 1 169 ? 6.785 -4.957 -17.485 1.00 89.19 169 SER A O 1
ATOM 1297 N N . ILE A 1 170 ? 6.209 -4.850 -15.315 1.00 90.56 170 ILE A N 1
ATOM 1298 C CA . ILE A 1 170 ? 5.281 -3.728 -15.459 1.00 90.56 170 ILE A CA 1
ATOM 1299 C C . ILE A 1 170 ? 6.034 -2.481 -15.916 1.00 90.56 170 ILE A C 1
ATOM 1301 O O . ILE A 1 170 ? 5.613 -1.855 -16.886 1.00 90.56 170 ILE A O 1
ATOM 1305 N N . ALA A 1 171 ? 7.130 -2.123 -15.244 1.00 92.12 171 ALA A N 1
ATOM 1306 C CA . ALA A 1 171 ? 7.928 -0.958 -15.610 1.00 92.12 171 ALA A CA 1
ATOM 1307 C C . ALA A 1 171 ? 8.452 -1.062 -17.049 1.00 92.12 171 ALA A C 1
ATOM 1309 O O . ALA A 1 171 ? 8.333 -0.103 -17.811 1.00 92.12 171 ALA A O 1
ATOM 1310 N N . ASN A 1 172 ? 8.945 -2.240 -17.441 1.00 91.75 172 ASN A N 1
ATOM 1311 C CA . ASN A 1 172 ? 9.447 -2.504 -18.785 1.00 91.75 172 ASN A CA 1
ATOM 1312 C C . ASN A 1 172 ? 8.339 -2.372 -19.842 1.00 91.75 172 ASN A C 1
ATOM 1314 O O . ASN A 1 172 ? 8.504 -1.662 -20.831 1.00 91.75 172 ASN A O 1
ATOM 1318 N N . ASN A 1 173 ? 7.171 -2.976 -19.598 1.00 90.56 173 ASN A N 1
ATOM 1319 C CA . ASN A 1 173 ? 6.030 -2.911 -20.517 1.00 90.56 173 ASN A CA 1
ATOM 1320 C C . ASN A 1 173 ? 5.448 -1.494 -20.652 1.00 90.56 173 ASN A C 1
ATOM 1322 O O . ASN A 1 173 ? 4.879 -1.162 -21.688 1.00 90.56 173 ASN A O 1
ATOM 1326 N N . GLN A 1 174 ? 5.577 -0.663 -19.615 1.00 91.00 174 GLN A N 1
ATOM 1327 C CA . GLN A 1 174 ? 5.149 0.740 -19.628 1.00 91.00 174 GLN A CA 1
ATOM 1328 C C . GLN A 1 174 ? 6.234 1.699 -20.158 1.00 91.00 174 GLN A C 1
ATOM 1330 O O . GLN A 1 174 ? 5.964 2.886 -20.321 1.00 91.00 174 GLN A O 1
ATOM 1335 N N . GLY A 1 175 ? 7.449 1.211 -20.442 1.00 93.31 175 GLY A N 1
ATOM 1336 C CA . GLY A 1 175 ? 8.558 2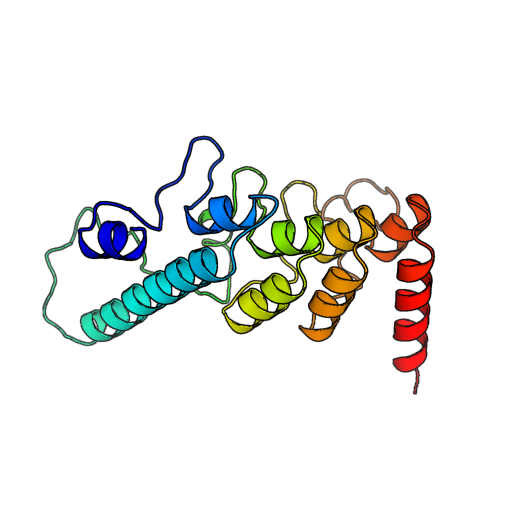.028 -20.945 1.00 93.31 175 GLY A CA 1
ATOM 1337 C C . GLY A 1 175 ? 9.267 2.881 -19.885 1.00 93.31 175 GLY A C 1
ATOM 1338 O O . GLY A 1 175 ? 9.958 3.839 -20.230 1.00 93.31 175 GLY A O 1
ATOM 1339 N N . HIS A 1 176 ? 9.129 2.549 -18.598 1.00 95.31 176 HIS A N 1
ATOM 1340 C CA . HIS A 1 176 ? 9.755 3.279 -17.489 1.00 95.31 176 HIS A CA 1
ATOM 1341 C C . HIS A 1 176 ? 11.217 2.854 -17.301 1.00 95.31 176 HIS A C 1
ATOM 1343 O O . HIS A 1 176 ? 11.552 2.111 -16.373 1.00 95.31 176 HIS A O 1
ATOM 1349 N N . SER A 1 177 ? 12.097 3.328 -18.187 1.00 93.88 177 SER A N 1
ATOM 1350 C CA . SER A 1 177 ? 13.517 2.938 -18.228 1.00 93.88 177 SER A CA 1
ATOM 1351 C C . SER A 1 177 ? 14.250 3.163 -16.903 1.00 93.88 177 SER A C 1
ATOM 1353 O O . SER A 1 177 ? 14.964 2.277 -16.451 1.00 93.88 177 SER A O 1
ATOM 1355 N N . VAL A 1 178 ? 13.997 4.285 -16.221 1.00 94.88 178 VAL A N 1
ATOM 1356 C CA . VAL A 1 178 ? 14.635 4.610 -14.930 1.00 94.88 178 VAL A CA 1
ATOM 1357 C C . VAL A 1 178 ? 14.337 3.551 -13.867 1.00 94.88 178 VAL A C 1
ATOM 1359 O O . VAL A 1 178 ? 15.223 3.157 -13.113 1.00 94.88 178 VAL A O 1
ATOM 1362 N N . ILE A 1 179 ? 13.098 3.056 -13.811 1.00 94.00 179 ILE A N 1
ATOM 1363 C CA . ILE A 1 179 ? 12.722 1.991 -12.874 1.00 94.00 179 ILE A CA 1
ATOM 1364 C C . ILE A 1 179 ? 13.380 0.664 -13.269 1.00 94.00 179 ILE A C 1
ATOM 1366 O O . ILE A 1 179 ? 13.839 -0.074 -12.399 1.00 94.00 179 ILE A O 1
ATOM 1370 N N . CYS A 1 180 ? 13.473 0.370 -14.566 1.00 92.88 180 CYS A N 1
ATOM 1371 C CA . CYS A 1 180 ? 14.160 -0.829 -15.047 1.00 92.88 180 CYS A CA 1
ATOM 1372 C C . CYS A 1 180 ? 15.648 -0.807 -14.668 1.00 92.88 180 CYS A C 1
ATOM 1374 O O . CYS A 1 180 ? 16.166 -1.797 -14.153 1.00 92.88 180 CYS A O 1
ATOM 1376 N N . ASP A 1 181 ? 16.318 0.331 -14.851 1.00 92.81 181 ASP A N 1
ATOM 1377 C CA . ASP A 1 181 ? 17.722 0.530 -14.482 1.00 92.81 181 ASP A CA 1
ATOM 1378 C C . ASP A 1 181 ? 17.939 0.395 -12.969 1.00 92.81 181 ASP A C 1
ATOM 1380 O O . ASP A 1 181 ? 18.915 -0.218 -12.531 1.00 92.81 181 ASP A O 1
ATOM 1384 N N . LEU A 1 182 ? 16.998 0.896 -12.160 1.00 91.25 182 LEU A N 1
ATOM 1385 C CA . LEU A 1 182 ? 17.015 0.704 -10.708 1.00 91.25 182 LEU A CA 1
ATOM 1386 C C . LEU A 1 182 ? 16.964 -0.779 -10.331 1.00 91.25 182 LEU A C 1
ATOM 1388 O O . LEU A 1 182 ? 17.774 -1.226 -9.521 1.00 91.25 182 LEU A O 1
ATOM 1392 N N . PHE A 1 183 ? 16.072 -1.558 -10.943 1.00 89.38 183 PHE A N 1
ATOM 1393 C CA . PHE A 1 183 ? 16.008 -3.000 -10.697 1.00 89.38 183 PHE A CA 1
ATOM 1394 C C . PHE A 1 183 ? 17.285 -3.734 -11.134 1.00 89.38 183 PHE A C 1
ATOM 1396 O O . PHE A 1 183 ? 17.768 -4.589 -10.391 1.00 89.38 183 PHE A O 1
ATOM 1403 N N . HIS A 1 184 ? 17.887 -3.372 -12.274 1.00 87.62 184 HIS A N 1
ATOM 1404 C CA . HIS A 1 184 ? 19.180 -3.936 -12.690 1.00 87.62 184 HIS A CA 1
ATOM 1405 C C . HIS A 1 184 ? 20.299 -3.620 -11.684 1.00 87.62 184 HIS A C 1
ATOM 1407 O O . HIS A 1 184 ? 21.106 -4.493 -11.358 1.00 87.62 184 HIS A O 1
ATOM 1413 N N . SER A 1 185 ? 20.323 -2.396 -11.147 1.00 86.50 185 SER A N 1
ATOM 1414 C CA . SER A 1 185 ? 21.286 -1.980 -10.120 1.00 86.50 185 SER A CA 1
ATOM 1415 C C . SER A 1 185 ? 21.152 -2.816 -8.839 1.00 86.50 185 SER A C 1
ATOM 1417 O O . SER A 1 185 ? 22.150 -3.316 -8.318 1.00 86.50 185 SER A O 1
ATOM 1419 N N . ILE A 1 186 ? 19.921 -3.072 -8.384 1.00 81.12 186 ILE A N 1
ATOM 1420 C CA . ILE A 1 186 ? 19.635 -3.880 -7.182 1.00 81.12 186 ILE A CA 1
ATOM 1421 C C . ILE A 1 186 ? 20.034 -5.355 -7.370 1.00 81.12 186 ILE A C 1
ATOM 1423 O O . ILE A 1 186 ? 20.566 -5.986 -6.454 1.00 81.12 186 ILE A O 1
ATOM 1427 N N . ALA A 1 187 ? 19.823 -5.913 -8.566 1.00 73.56 187 ALA A N 1
ATOM 1428 C CA . ALA A 1 187 ? 20.237 -7.282 -8.877 1.00 73.56 187 ALA A CA 1
ATOM 1429 C C . ALA A 1 187 ? 21.769 -7.441 -8.862 1.00 73.56 187 ALA A C 1
ATOM 1431 O O . ALA A 1 187 ? 22.287 -8.467 -8.419 1.00 73.56 187 ALA A O 1
ATOM 1432 N N . SER A 1 188 ? 22.501 -6.409 -9.296 1.00 64.19 188 SER A N 1
ATOM 1433 C CA . SER A 1 188 ? 23.968 -6.424 -9.332 1.00 64.19 188 SER A CA 1
ATOM 1434 C C . SER A 1 188 ? 24.629 -6.319 -7.950 1.00 64.19 188 SER A C 1
ATOM 1436 O O . SER A 1 188 ? 25.709 -6.871 -7.751 1.00 64.19 188 SER A O 1
ATOM 1438 N N . THR A 1 189 ? 23.981 -5.672 -6.975 1.00 59.28 189 THR A N 1
ATOM 1439 C CA . THR A 1 189 ? 24.507 -5.505 -5.607 1.00 59.28 189 THR A CA 1
ATOM 1440 C C . THR A 1 189 ? 24.249 -6.701 -4.691 1.00 59.28 189 THR A C 1
ATOM 1442 O O . THR A 1 189 ? 24.921 -6.830 -3.674 1.00 59.28 189 THR A O 1
ATOM 1445 N N . SER A 1 190 ? 23.335 -7.604 -5.060 1.00 52.00 190 SER A N 1
ATOM 1446 C CA . SER A 1 190 ? 23.017 -8.825 -4.296 1.00 52.00 190 SER A CA 1
ATOM 1447 C C . SER A 1 190 ? 23.918 -10.029 -4.639 1.00 52.00 190 SER A C 1
ATOM 1449 O O . SER A 1 190 ? 23.723 -11.111 -4.091 1.00 52.00 190 SER A O 1
ATOM 1451 N N . CYS A 1 191 ? 24.882 -9.862 -5.556 1.00 36.28 191 CYS A N 1
ATOM 1452 C CA . CYS A 1 191 ? 25.757 -10.928 -6.071 1.00 36.28 191 CYS A CA 1
ATOM 1453 C C . CYS A 1 191 ? 27.222 -10.862 -5.572 1.00 36.28 191 CYS A C 1
ATOM 1455 O O . CYS A 1 191 ? 28.096 -11.452 -6.210 1.00 36.28 191 CYS A O 1
ATOM 1457 N N . VAL A 1 192 ? 27.515 -10.168 -4.465 1.00 33.28 192 VAL A N 1
ATOM 1458 C CA . VAL A 1 192 ? 28.867 -10.065 -3.864 1.00 33.28 192 VAL A CA 1
ATOM 1459 C C . VAL A 1 192 ? 28.813 -10.438 -2.390 1.00 33.28 192 VAL A C 1
ATOM 1461 O O . VAL A 1 192 ? 29.731 -11.160 -1.942 1.00 33.28 192 VAL A O 1
#

Sequence (192 aa):
MLKLLINCGQLDLFERNASGQSPLVFAARMSHPGLECVSILVASIDAIRKRRRDDSLSDHFSDIGKNRKDLLKLLPLYDEADIKYALTDSIGRNVLHYAALYNAPHLVNYFATCGANVNLIDNNGDAPIHLAAKGGNVEALLALLNNNCDVNIKDALDSLDVADRTAYSIANNQGHSVICDLFHSIASTSCV

Foldseek 3Di:
DLLVCLVVVVADQQDQDPQLAGPLQVLLQDLDNDVVSNVSSLVSVVVVVVVVVVVVVDPDDPPVPDDPCVPPVPDALEDDDDCCSRQATPQSDHSLLSCLLSLPLVSLLVSLVRRHDQAGATNQQDGSLLNNLLNLSVSSNVSSVVSVHDQQRFGPPVVPPPPRSTSLVNNVVNVSVVVVVVVVVVVVVVPD

Secondary structure (DSSP, 8-state):
-HHHHHHTT-S-TT---TTS--HHHHHHHSSS--HHHHHHHHHHHHHHHHHHHHHHTSS-----TTTTSSSSSS--SS--SSSGGGSS-TTS--HHHHHHHTT-HHHHHHHHHHT--TT---TTS--HHHHHHHHT-HHHHHHHHHTT--TTPPPTTGGG------HHHHHHHTT-HHHHHHHHHHHHHTT-

pLDDT: mean 74.43, std 17.78, range [33.28, 96.25]

Organism: Dictyocaulus viviparus (NCBI:txid29172)